Protein AF-A0A8K0KLH7-F1 (afdb_monomer)

Radius of gyration: 21.25 Å; Cα contacts (8 Å, |Δi|>4): 346; chains: 1; bounding box: 53×56×56 Å

Structure (mmCIF, N/CA/C/O backbone):
data_AF-A0A8K0KLH7-F1
#
_entry.id   AF-A0A8K0KLH7-F1
#
loop_
_atom_site.group_PDB
_atom_site.id
_atom_site.type_symbol
_atom_site.label_atom_id
_atom_site.label_alt_id
_atom_site.label_comp_id
_atom_site.label_asym_id
_atom_site.label_entity_id
_atom_site.label_seq_id
_atom_site.pdbx_PDB_ins_code
_atom_site.Cartn_x
_atom_site.Cartn_y
_atom_site.Cartn_z
_atom_site.occupancy
_atom_site.B_iso_or_equiv
_atom_site.auth_seq_id
_atom_site.auth_comp_id
_atom_site.auth_asym_id
_atom_site.auth_atom_id
_atom_site.pdbx_PDB_model_num
ATOM 1 N N . MET A 1 1 ? -20.092 32.267 -22.838 1.00 31.45 1 MET A N 1
ATOM 2 C CA . MET A 1 1 ? -19.916 31.404 -24.022 1.00 31.45 1 MET A CA 1
ATOM 3 C C . MET A 1 1 ? -19.282 30.119 -23.511 1.00 31.45 1 MET A C 1
ATOM 5 O O . MET A 1 1 ? -18.071 30.042 -23.382 1.00 31.45 1 MET A O 1
ATOM 9 N N . THR A 1 2 ? -20.111 29.203 -23.022 1.00 25.86 2 THR A N 1
ATOM 10 C CA . THR A 1 2 ? -19.704 27.930 -22.410 1.00 25.86 2 THR A CA 1
ATOM 11 C C . THR A 1 2 ? -19.847 26.847 -23.470 1.00 25.86 2 THR A C 1
ATOM 13 O O . THR A 1 2 ? -20.939 26.666 -23.997 1.00 25.86 2 THR A O 1
ATOM 16 N N . GLN A 1 3 ? -18.746 26.190 -23.832 1.00 24.25 3 GLN A N 1
ATOM 17 C CA . GLN A 1 3 ? -18.780 25.000 -24.680 1.00 24.25 3 GLN A CA 1
ATOM 18 C C . GLN A 1 3 ? -19.111 23.787 -23.807 1.00 24.25 3 GLN A C 1
ATOM 20 O O . GLN A 1 3 ? -18.365 23.467 -22.882 1.00 24.25 3 GLN A O 1
ATOM 25 N N . GLU A 1 4 ? -20.241 23.149 -24.098 1.00 25.91 4 GLU A N 1
ATOM 26 C CA . GLU A 1 4 ? -20.585 21.810 -23.623 1.00 25.91 4 GLU A CA 1
ATOM 27 C C . GLU A 1 4 ? -19.790 20.773 -24.424 1.00 25.91 4 GLU A C 1
ATOM 29 O O . GLU A 1 4 ? -19.732 20.838 -25.653 1.00 25.91 4 GLU A O 1
ATOM 34 N N . TRP A 1 5 ? -19.180 19.811 -23.732 1.00 27.94 5 TRP A N 1
ATOM 35 C CA . TRP A 1 5 ? -18.585 18.630 -24.352 1.00 27.94 5 TRP A CA 1
ATOM 36 C C . TRP A 1 5 ? -19.590 17.481 -24.265 1.00 27.94 5 TRP A C 1
ATOM 38 O O . TRP A 1 5 ? -19.755 16.878 -23.208 1.00 27.94 5 TRP A O 1
ATOM 48 N N . HIS A 1 6 ? -20.256 17.180 -25.379 1.00 25.72 6 HIS A N 1
ATOM 49 C CA . HIS A 1 6 ? -20.938 15.905 -25.586 1.00 25.72 6 HIS A CA 1
ATOM 50 C C . HIS A 1 6 ? -19.906 14.899 -26.108 1.00 25.72 6 HIS A C 1
ATOM 52 O O . HIS A 1 6 ? -19.325 15.107 -27.172 1.00 25.72 6 HIS A O 1
ATOM 58 N N . ILE A 1 7 ? -19.656 13.824 -25.360 1.00 30.12 7 ILE A N 1
ATOM 59 C CA . ILE A 1 7 ? -18.887 12.677 -25.854 1.00 30.12 7 ILE A CA 1
ATOM 60 C C . ILE A 1 7 ? -19.897 11.599 -26.246 1.00 30.12 7 ILE A C 1
ATOM 62 O O . ILE A 1 7 ? -20.545 10.996 -25.394 1.00 30.12 7 ILE A O 1
ATOM 66 N N . GLU A 1 8 ? -20.039 11.393 -27.550 1.00 27.17 8 GLU A N 1
ATOM 67 C CA . GLU A 1 8 ? -20.842 10.342 -28.170 1.00 27.17 8 GLU A CA 1
ATOM 68 C C . GLU A 1 8 ? -20.025 9.033 -28.145 1.00 27.17 8 GLU A C 1
ATOM 70 O O . GLU A 1 8 ? -18.980 8.921 -28.787 1.00 27.17 8 GLU A O 1
ATOM 75 N N . MET A 1 9 ? -20.450 8.061 -27.331 1.00 29.81 9 MET A N 1
ATOM 76 C CA . MET A 1 9 ? -19.786 6.761 -27.126 1.00 29.81 9 MET A CA 1
ATOM 77 C C . MET A 1 9 ? -20.682 5.610 -27.606 1.00 29.81 9 MET A C 1
ATOM 79 O O . MET A 1 9 ? -20.965 4.694 -26.845 1.00 29.81 9 MET A O 1
ATOM 83 N N . GLU A 1 10 ? -21.137 5.629 -28.861 1.00 32.03 10 GLU A N 1
ATOM 84 C CA . GLU A 1 10 ? -21.921 4.505 -29.419 1.00 32.03 10 GLU A CA 1
ATOM 85 C C . GLU A 1 10 ? -21.164 3.629 -30.435 1.00 32.03 10 GLU A C 1
ATOM 87 O O . GLU A 1 10 ? -21.704 2.648 -30.926 1.00 32.03 10 GLU A O 1
ATOM 92 N N . GLY A 1 11 ? -19.888 3.895 -30.730 1.00 32.66 11 GLY A N 1
ATOM 93 C CA . GLY A 1 11 ? -19.227 3.242 -31.874 1.00 32.66 11 GLY A CA 1
ATOM 94 C C . GLY A 1 11 ? -18.200 2.136 -31.605 1.00 32.66 11 GLY A C 1
ATOM 95 O O . GLY A 1 11 ? -17.734 1.538 -32.569 1.00 32.66 11 GLY A O 1
ATOM 96 N N . LYS A 1 12 ? -17.745 1.894 -30.365 1.00 31.75 12 LYS A N 1
ATOM 97 C CA . LYS A 1 12 ? -16.500 1.111 -30.138 1.00 31.75 12 LYS A CA 1
ATOM 98 C C . LYS A 1 12 ? -16.528 0.042 -29.043 1.00 31.75 12 LYS A C 1
ATOM 100 O O . LYS A 1 12 ? -15.479 -0.503 -28.708 1.00 31.75 12 LYS A O 1
ATOM 105 N N . LEU A 1 13 ? -17.695 -0.292 -28.494 1.00 30.48 13 LEU A N 1
ATOM 106 C CA . LEU A 1 13 ? -17.799 -1.341 -27.469 1.00 30.48 13 LEU A CA 1
ATOM 107 C C . LEU A 1 13 ? -17.935 -2.764 -28.039 1.00 30.48 13 LEU A C 1
ATOM 109 O O . LEU A 1 13 ? -17.627 -3.712 -27.321 1.00 30.48 13 LEU A O 1
ATOM 113 N N . GLU A 1 14 ? -18.294 -2.932 -29.317 1.00 34.81 14 GLU A N 1
ATOM 114 C CA . GLU A 1 14 ? -18.478 -4.267 -29.916 1.00 34.81 14 GLU A CA 1
ATOM 115 C C . GLU A 1 14 ? -17.189 -4.930 -30.439 1.00 34.81 14 GLU A C 1
ATOM 117 O O . GLU A 1 14 ? -17.146 -6.147 -30.581 1.00 34.81 14 GLU A O 1
ATOM 122 N N . GLU A 1 15 ? -16.105 -4.183 -30.678 1.00 36.28 15 GLU A N 1
ATOM 123 C CA . GLU A 1 15 ? -14.856 -4.761 -31.219 1.00 36.28 15 GLU A CA 1
ATOM 124 C C . GLU A 1 15 ? -13.927 -5.367 -30.149 1.00 36.28 15 GLU A C 1
ATOM 126 O O . GLU A 1 15 ? -13.049 -6.164 -30.475 1.00 36.28 15 GLU A O 1
ATOM 131 N N . LEU A 1 16 ? -14.099 -5.011 -28.869 1.00 34.91 16 LEU A N 1
ATOM 132 C CA . LEU A 1 16 ? -13.181 -5.409 -27.787 1.00 34.91 16 LEU A CA 1
ATOM 133 C C . LEU A 1 16 ? -13.598 -6.679 -27.032 1.00 34.91 16 LEU A C 1
ATOM 135 O O . LEU A 1 16 ? -12.783 -7.242 -26.302 1.00 34.91 16 LEU A O 1
ATOM 139 N N . TRP A 1 17 ? -14.824 -7.163 -27.230 1.00 36.12 17 TRP A N 1
ATOM 140 C CA . TRP A 1 17 ? -15.335 -8.360 -26.567 1.00 36.12 17 TRP A CA 1
ATOM 141 C C . TRP A 1 17 ? -16.023 -9.242 -27.602 1.00 36.12 17 TRP A C 1
ATOM 143 O O . TRP A 1 17 ? -17.145 -8.972 -28.019 1.00 36.12 17 TRP A O 1
ATOM 153 N N . GLY A 1 18 ? -15.334 -10.303 -28.032 1.00 35.53 18 GLY A N 1
ATOM 154 C CA . GLY A 1 18 ? -15.965 -11.370 -28.803 1.00 35.53 18 GLY A CA 1
ATOM 155 C C . GLY A 1 18 ? -17.233 -11.838 -28.089 1.00 35.53 18 GLY A C 1
ATOM 156 O O . GLY A 1 18 ? -17.227 -11.995 -26.869 1.00 35.53 18 GLY A O 1
ATOM 157 N N . SER A 1 19 ? -18.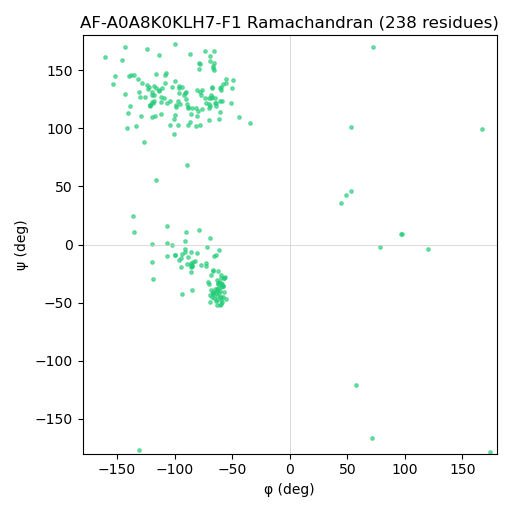305 -12.002 -28.863 1.00 35.44 19 SER A N 1
ATOM 158 C CA . SER A 1 19 ? -19.679 -12.259 -28.431 1.00 35.44 19 SER A CA 1
ATOM 159 C C . SER A 1 19 ? -19.762 -13.128 -27.172 1.00 35.44 19 SER A C 1
ATOM 161 O O . SER A 1 19 ? -19.555 -14.342 -27.220 1.00 35.44 19 SER A O 1
ATOM 163 N N . THR A 1 20 ? -20.070 -12.510 -26.033 1.00 39.97 20 THR A N 1
ATOM 164 C CA . THR A 1 20 ? -20.403 -13.230 -24.804 1.00 39.97 20 THR A CA 1
ATOM 165 C C . THR A 1 20 ? -21.705 -14.003 -25.048 1.00 39.97 20 THR A C 1
ATOM 167 O O . THR A 1 20 ? -22.687 -13.386 -25.465 1.00 39.97 20 THR A O 1
ATOM 170 N N . PRO A 1 21 ? -21.762 -15.328 -24.819 1.00 35.56 21 PRO A N 1
ATOM 171 C CA . PRO A 1 21 ? -23.001 -16.085 -24.969 1.00 35.56 21 PRO A CA 1
ATOM 172 C C . PRO A 1 21 ? -24.084 -15.540 -24.032 1.00 35.56 21 PRO A C 1
ATOM 174 O O . PRO A 1 21 ? -23.828 -15.314 -22.845 1.00 35.56 21 PRO A O 1
ATOM 177 N N . GLU A 1 22 ? -25.292 -15.338 -24.563 1.00 34.44 22 GLU A N 1
ATOM 178 C CA . GLU A 1 22 ? -26.458 -14.895 -23.798 1.00 34.44 22 GLU A CA 1
ATOM 179 C C . GLU A 1 22 ? -26.665 -15.784 -22.559 1.00 34.44 22 GLU A C 1
ATOM 181 O O . GLU A 1 22 ? -26.825 -17.001 -22.664 1.00 34.44 22 GLU A O 1
ATOM 186 N N . GLY A 1 23 ? -26.651 -15.170 -21.371 1.00 40.03 23 GLY A N 1
ATOM 187 C CA . GLY A 1 23 ? -26.995 -15.832 -20.106 1.00 40.03 23 GLY A CA 1
ATOM 188 C C . GLY A 1 23 ? -25.906 -15.870 -19.029 1.00 40.03 23 GLY A C 1
ATOM 189 O O . GLY A 1 23 ? -26.194 -16.315 -17.918 1.00 40.03 23 GLY A O 1
ATOM 190 N N . GLN A 1 24 ? -24.685 -15.385 -19.283 1.00 34.38 24 GLN A N 1
ATOM 191 C CA . GLN A 1 24 ? -23.695 -15.194 -18.213 1.00 34.38 24 GLN A CA 1
ATOM 192 C C . GLN A 1 24 ? -23.829 -13.810 -17.565 1.00 34.38 24 GLN A C 1
ATOM 194 O O . GLN A 1 24 ? -23.645 -12.782 -18.211 1.00 34.38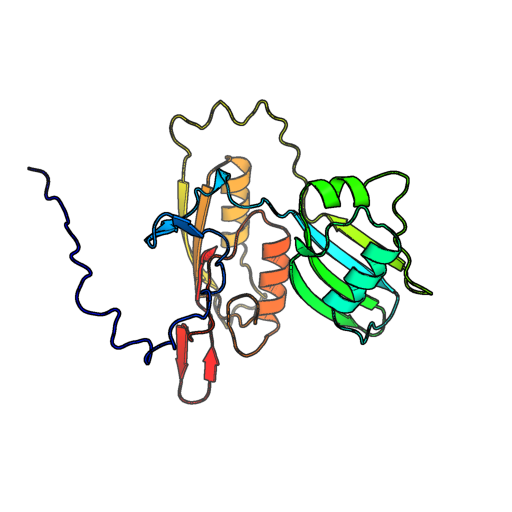 24 GLN A O 1
ATOM 199 N N . ALA A 1 25 ? -24.128 -13.786 -16.262 1.00 35.66 25 ALA A N 1
ATOM 200 C CA . ALA A 1 25 ? -24.066 -12.569 -15.461 1.00 35.66 25 ALA A CA 1
ATOM 201 C C . ALA A 1 25 ? -22.631 -12.014 -15.473 1.00 35.66 25 ALA A C 1
ATOM 203 O O . ALA A 1 25 ? -21.688 -12.719 -15.104 1.00 35.66 25 ALA A O 1
ATOM 204 N N . LEU A 1 26 ? -22.473 -10.754 -15.890 1.00 38.62 26 LEU A N 1
ATOM 205 C CA . LEU A 1 26 ? -21.205 -10.032 -15.799 1.00 38.62 26 LEU A CA 1
ATOM 206 C C . LEU A 1 26 ? -20.715 -10.039 -14.340 1.00 38.62 26 LEU A C 1
ATOM 208 O O . LEU A 1 26 ? -21.528 -9.863 -13.425 1.00 38.62 26 LEU A O 1
ATOM 212 N N . PRO A 1 27 ? -19.408 -10.234 -14.086 1.00 34.34 27 PRO A N 1
ATOM 213 C CA . PRO A 1 27 ? -18.879 -10.169 -12.733 1.00 34.34 27 PRO A CA 1
ATOM 214 C C . PRO A 1 27 ? -19.177 -8.785 -12.150 1.00 34.34 27 PRO A C 1
ATOM 216 O O . PRO A 1 27 ? -18.824 -7.763 -12.733 1.00 34.34 27 PRO A O 1
ATOM 219 N N . SER A 1 28 ? -19.856 -8.743 -11.003 1.00 37.59 28 SER A N 1
ATOM 220 C CA . SER A 1 28 ? -20.149 -7.495 -10.302 1.00 37.59 28 SER A CA 1
ATOM 221 C C . SER A 1 28 ? -18.834 -6.819 -9.902 1.00 37.59 28 SER A C 1
ATOM 223 O O . SER A 1 28 ? -18.136 -7.306 -9.007 1.00 37.59 28 SER A O 1
ATOM 225 N N . PHE A 1 29 ? -18.484 -5.718 -10.566 1.00 38.41 29 PHE A N 1
ATOM 226 C CA . PHE A 1 29 ? -17.316 -4.915 -10.225 1.00 38.41 29 PHE A CA 1
ATOM 227 C C . PHE A 1 29 ? -17.620 -4.044 -9.004 1.00 38.41 29 PHE A C 1
ATOM 229 O O . PHE A 1 29 ? -18.653 -3.376 -8.925 1.00 38.41 29 PHE A O 1
ATOM 236 N N . GLU A 1 30 ? -16.712 -4.059 -8.030 1.00 44.19 30 GLU A N 1
ATOM 237 C CA . GLU A 1 30 ? -16.837 -3.281 -6.801 1.00 44.19 30 GLU A CA 1
ATOM 238 C C . GLU A 1 30 ? -16.802 -1.782 -7.137 1.00 44.19 30 GLU A C 1
ATOM 240 O O . GLU A 1 30 ? -15.839 -1.292 -7.723 1.00 44.19 30 GLU A O 1
ATOM 245 N N . GLY A 1 31 ? -17.886 -1.072 -6.816 1.00 45.06 31 GLY A N 1
ATOM 246 C CA . GLY A 1 31 ? -18.079 0.319 -7.235 1.00 45.06 31 GLY A CA 1
ATOM 247 C C . GLY A 1 31 ? -18.946 0.505 -8.474 1.00 45.06 31 GLY A C 1
ATOM 248 O O . GLY A 1 31 ? -19.032 1.621 -8.973 1.00 45.06 31 GLY A O 1
ATOM 249 N N . THR A 1 32 ? -19.605 -0.548 -8.959 1.00 42.47 32 THR A N 1
ATOM 250 C CA . THR A 1 32 ? -20.618 -0.433 -10.013 1.00 42.47 32 THR A CA 1
ATOM 251 C C . THR A 1 32 ? -21.881 -1.196 -9.641 1.00 42.47 32 THR A C 1
ATOM 253 O O . THR A 1 32 ? -21.817 -2.260 -9.021 1.00 42.47 32 THR A O 1
ATOM 256 N N . ARG A 1 33 ? -23.042 -0.643 -9.989 1.00 43.09 33 ARG A N 1
ATOM 257 C CA . ARG A 1 33 ? -24.335 -1.316 -9.867 1.00 43.09 33 ARG A CA 1
ATOM 258 C C . ARG A 1 33 ? -24.991 -1.340 -11.240 1.00 43.09 33 ARG A C 1
ATOM 260 O O . ARG A 1 33 ? -25.024 -0.331 -11.930 1.00 43.09 33 ARG A O 1
ATOM 267 N N . LEU A 1 34 ? -25.521 -2.499 -11.613 1.00 40.34 34 LEU A N 1
ATOM 268 C CA . LEU A 1 34 ? -26.414 -2.621 -12.759 1.00 40.34 34 LEU A CA 1
ATOM 269 C C . LEU A 1 34 ? -27.809 -2.159 -12.336 1.00 40.34 34 LEU A C 1
ATOM 271 O O . LEU A 1 34 ? -28.421 -2.779 -11.464 1.00 40.34 34 LEU A O 1
ATOM 275 N N . ILE A 1 35 ? -28.282 -1.067 -12.930 1.00 49.69 35 ILE A N 1
ATOM 276 C CA . ILE A 1 35 ? -29.652 -0.564 -12.794 1.00 49.69 35 ILE A CA 1
ATOM 277 C C . ILE A 1 35 ? -30.233 -0.522 -14.205 1.00 49.69 35 ILE A C 1
ATOM 279 O O . ILE A 1 35 ? -29.665 0.112 -15.087 1.00 49.69 35 ILE A O 1
ATOM 283 N N . ASP A 1 36 ? -31.310 -1.274 -14.436 1.00 49.56 36 ASP A N 1
ATOM 284 C CA . ASP A 1 36 ? -32.020 -1.343 -15.722 1.00 49.56 36 ASP A CA 1
ATOM 285 C C . ASP A 1 36 ? -31.105 -1.568 -16.943 1.00 49.56 36 ASP A C 1
ATOM 287 O O . ASP A 1 36 ? -31.241 -0.939 -17.988 1.00 49.56 36 ASP A O 1
ATOM 291 N N . GLY A 1 37 ? -30.129 -2.474 -16.801 1.00 45.62 37 GLY A N 1
ATOM 292 C CA . GLY A 1 37 ? -29.176 -2.821 -17.864 1.00 45.62 37 GLY A CA 1
ATOM 293 C C . GLY A 1 37 ? -28.036 -1.816 -18.069 1.00 45.62 37 GLY A C 1
ATOM 294 O O . GLY A 1 37 ? -27.139 -2.082 -18.865 1.00 45.62 37 GLY A O 1
ATOM 295 N N . SER A 1 38 ? -28.019 -0.713 -17.317 1.00 33.94 38 SER A N 1
ATOM 296 C CA . SER A 1 38 ? -26.976 0.313 -17.358 1.00 33.94 38 SER A CA 1
ATOM 297 C C . SER A 1 38 ? -26.018 0.166 -16.175 1.00 33.94 38 SER A C 1
ATOM 299 O O . SER A 1 38 ? -26.432 -0.078 -15.038 1.00 33.94 38 SER A O 1
ATOM 301 N N . LEU A 1 39 ? -24.715 0.272 -16.444 1.00 37.09 39 LEU A N 1
ATOM 302 C CA . LEU A 1 39 ? -23.666 0.136 -15.436 1.00 37.09 39 LEU A CA 1
ATOM 303 C C . LEU A 1 39 ? -23.397 1.507 -14.798 1.00 37.09 39 LEU A C 1
ATOM 305 O O . LEU A 1 39 ? -22.735 2.354 -15.394 1.00 37.09 39 LEU A O 1
ATOM 309 N N . GLU A 1 40 ? -23.909 1.736 -13.592 1.00 50.59 40 GLU A N 1
ATOM 310 C CA . GLU A 1 40 ? -23.716 2.996 -12.870 1.00 50.59 40 GLU A CA 1
ATOM 311 C C . GLU A 1 40 ? -22.553 2.901 -11.883 1.00 50.59 40 GLU A C 1
ATOM 313 O O . GLU A 1 40 ? -22.427 1.918 -11.147 1.00 50.59 40 GLU A O 1
ATOM 318 N N . ALA A 1 41 ? -21.712 3.938 -11.836 1.00 41.09 41 ALA A N 1
ATOM 319 C CA . ALA A 1 41 ? -20.679 4.073 -10.817 1.00 41.09 41 ALA A CA 1
ATOM 320 C C . ALA A 1 41 ? -21.326 4.372 -9.456 1.00 41.09 41 ALA A C 1
ATOM 322 O O . ALA A 1 41 ? -22.103 5.312 -9.303 1.00 41.09 41 ALA A O 1
ATOM 323 N N . VAL A 1 42 ? -20.995 3.561 -8.459 1.00 47.72 42 VAL A N 1
ATOM 324 C CA . VAL A 1 42 ? -21.466 3.713 -7.084 1.00 47.72 42 VAL A CA 1
ATOM 325 C C . VAL A 1 42 ? -20.672 4.841 -6.431 1.00 47.72 42 VAL A C 1
ATOM 327 O O . VAL A 1 42 ? -19.441 4.839 -6.480 1.00 47.72 42 VAL A O 1
ATOM 330 N N . ASP A 1 43 ? -21.381 5.795 -5.824 1.00 43.69 43 ASP A N 1
ATOM 331 C CA . ASP A 1 43 ? -20.785 6.912 -5.084 1.00 43.69 43 ASP A CA 1
ATOM 332 C C . ASP A 1 43 ? -19.720 6.399 -4.095 1.00 43.69 43 ASP A C 1
ATOM 334 O O . ASP A 1 43 ? -19.888 5.352 -3.460 1.00 43.69 43 ASP A O 1
ATOM 338 N N . ALA A 1 44 ? -18.616 7.130 -3.948 1.00 41.75 44 ALA A N 1
ATOM 339 C CA . ALA A 1 44 ? -17.509 6.754 -3.077 1.00 41.75 44 ALA A CA 1
ATOM 340 C C . ALA A 1 44 ? -17.952 6.547 -1.617 1.00 41.75 44 ALA A C 1
ATOM 342 O O . ALA A 1 44 ? -17.376 5.721 -0.909 1.00 41.75 44 ALA A O 1
ATOM 343 N N . ASP A 1 45 ? -19.005 7.239 -1.168 1.00 42.12 45 ASP A N 1
ATOM 344 C CA . ASP A 1 45 ? -19.587 7.040 0.166 1.00 42.12 45 ASP A CA 1
ATOM 345 C C . ASP A 1 45 ? -20.380 5.727 0.310 1.00 42.12 45 ASP A C 1
ATOM 347 O O . ASP A 1 45 ? -20.592 5.259 1.432 1.00 42.12 45 ASP A O 1
ATOM 351 N N . GLN A 1 46 ? -20.785 5.110 -0.802 1.00 40.62 46 GLN A N 1
ATOM 352 C CA . GLN A 1 46 ? -21.447 3.805 -0.849 1.00 40.62 46 GLN A CA 1
ATOM 353 C C . GLN A 1 46 ? -20.461 2.638 -1.055 1.00 40.62 46 GLN A C 1
ATOM 355 O O . GLN A 1 46 ? -20.851 1.475 -0.925 1.00 40.62 46 GLN A O 1
ATOM 360 N N . LEU A 1 47 ? -19.179 2.915 -1.332 1.00 49.53 47 LEU A N 1
ATOM 361 C CA . LEU A 1 47 ? -18.130 1.894 -1.343 1.00 49.53 47 LEU A CA 1
ATOM 362 C C . LEU A 1 47 ? -17.885 1.369 0.076 1.00 49.53 47 LEU A C 1
ATOM 364 O O . LEU A 1 47 ? -17.747 2.133 1.035 1.00 49.53 47 LEU A O 1
ATOM 368 N N . MET A 1 48 ? -17.777 0.044 0.221 1.00 54.75 48 MET A N 1
ATOM 369 C CA . MET A 1 48 ? -17.426 -0.557 1.507 1.00 54.75 48 MET A CA 1
ATOM 370 C C . MET A 1 48 ? -16.051 -0.066 1.970 1.00 54.75 48 MET A C 1
ATOM 372 O O . MET A 1 48 ? -15.017 -0.399 1.388 1.00 54.75 48 MET A O 1
ATOM 376 N N . LYS A 1 49 ? -16.036 0.693 3.069 1.00 63.88 49 LYS A N 1
ATOM 377 C CA . LYS A 1 49 ? -14.808 1.164 3.713 1.00 63.88 49 LYS A CA 1
ATOM 378 C C . LYS A 1 49 ? -14.099 -0.020 4.361 1.00 63.88 49 LYS A C 1
ATOM 380 O O . LYS A 1 49 ? -14.536 -0.531 5.390 1.00 63.88 49 LYS A O 1
ATOM 385 N N . ARG A 1 50 ? -12.992 -0.452 3.759 1.00 71.62 50 ARG A N 1
ATOM 386 C CA . ARG A 1 50 ? -12.122 -1.493 4.315 1.00 71.62 50 ARG A CA 1
ATOM 387 C C . ARG A 1 50 ? -10.990 -0.872 5.126 1.00 71.62 50 ARG A C 1
ATOM 389 O O . ARG A 1 50 ? -10.348 0.079 4.689 1.00 71.62 50 ARG A O 1
ATOM 396 N N . LYS A 1 51 ? -10.722 -1.429 6.303 1.00 75.88 51 LYS A N 1
ATOM 397 C CA . LYS A 1 51 ? -9.557 -1.109 7.131 1.00 75.88 51 LYS A CA 1
ATOM 398 C C . LYS A 1 51 ? -8.409 -2.044 6.772 1.00 75.88 51 LYS A C 1
ATOM 400 O O . LYS A 1 51 ? -8.598 -3.257 6.712 1.00 75.88 51 LYS A O 1
ATOM 405 N N . LYS A 1 52 ? -7.225 -1.477 6.535 1.00 74.19 52 LYS A N 1
ATOM 406 C CA . LYS A 1 52 ? -6.004 -2.249 6.286 1.00 74.19 52 LYS A CA 1
ATOM 407 C C . LYS A 1 52 ? -5.522 -2.861 7.603 1.00 74.19 52 LYS A C 1
ATOM 409 O O . LYS A 1 52 ? -5.341 -2.162 8.601 1.00 74.19 52 LYS A O 1
ATOM 414 N N . VAL A 1 53 ? -5.320 -4.170 7.604 1.00 79.81 53 VAL A N 1
ATOM 415 C CA . VAL A 1 53 ? -4.859 -4.936 8.761 1.00 79.81 53 VAL A CA 1
ATOM 416 C C . VAL A 1 53 ? -3.708 -5.831 8.323 1.00 79.81 53 VAL A C 1
ATOM 418 O O . VAL A 1 53 ? -3.807 -6.537 7.320 1.00 79.81 53 VAL A O 1
ATOM 421 N N . MET A 1 54 ? -2.612 -5.806 9.077 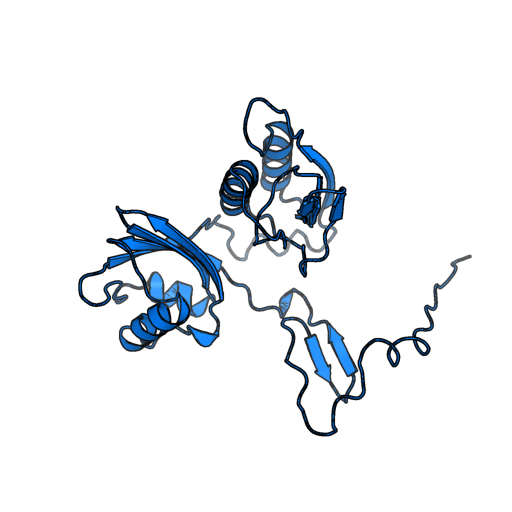1.00 79.31 54 MET A N 1
ATOM 422 C CA . MET A 1 54 ? -1.559 -6.812 8.976 1.00 79.31 54 MET A CA 1
ATOM 423 C C . MET A 1 54 ? -1.884 -7.948 9.944 1.00 79.31 54 MET A C 1
ATOM 425 O O . MET A 1 54 ? -2.142 -7.709 11.122 1.00 79.31 54 MET A O 1
ATOM 429 N N . VAL A 1 55 ? -1.829 -9.186 9.469 1.00 85.56 55 VAL A N 1
ATOM 430 C CA . VAL A 1 55 ? -1.951 -10.390 10.290 1.00 85.56 55 VAL A CA 1
ATOM 431 C C . VAL A 1 55 ? -0.609 -11.104 10.310 1.00 85.56 55 VAL A C 1
ATOM 433 O O . VAL A 1 55 ? -0.167 -11.632 9.293 1.00 85.56 55 VAL A O 1
ATOM 436 N N . TRP A 1 56 ? 0.046 -11.135 11.466 1.00 79.88 56 TRP A N 1
ATOM 437 C CA . TRP A 1 56 ? 1.247 -11.936 11.687 1.00 79.88 56 TRP A CA 1
ATOM 438 C C . TRP A 1 56 ? 0.877 -13.322 12.203 1.00 79.88 56 TRP A C 1
ATOM 440 O O . TRP A 1 56 ? 0.210 -13.448 13.224 1.00 79.88 56 TRP A O 1
ATOM 450 N N . MET A 1 57 ? 1.348 -14.357 11.523 1.00 83.25 57 MET A N 1
ATOM 451 C CA . MET A 1 57 ? 1.204 -15.758 11.897 1.00 83.25 57 MET A CA 1
ATOM 452 C C . MET A 1 57 ? 2.564 -16.324 12.298 1.00 83.25 57 MET A C 1
ATOM 454 O O . MET A 1 57 ? 3.560 -16.125 11.601 1.00 83.25 57 MET A O 1
ATOM 458 N N . THR A 1 58 ? 2.611 -17.065 13.403 1.00 78.12 58 THR A N 1
ATOM 459 C CA . THR A 1 58 ? 3.837 -17.739 13.852 1.00 78.12 58 THR A CA 1
ATOM 460 C C . THR A 1 58 ? 4.233 -18.867 12.897 1.00 78.12 58 THR A C 1
ATOM 462 O O . THR A 1 58 ? 3.422 -19.739 12.608 1.00 78.12 58 THR A O 1
ATOM 465 N N . GLY A 1 59 ? 5.486 -18.900 12.437 1.00 76.44 59 GLY A N 1
ATOM 466 C CA . GLY A 1 59 ? 5.983 -19.914 11.498 1.00 76.44 59 GLY A CA 1
ATOM 467 C C . GLY A 1 59 ? 5.473 -19.797 10.044 1.00 76.44 59 GLY A C 1
ATOM 468 O O . GLY A 1 59 ? 4.582 -18.999 9.729 1.00 76.44 59 GLY A O 1
ATOM 469 N N . PRO A 1 60 ? 6.060 -20.576 9.120 1.00 80.38 60 PRO A N 1
ATOM 470 C CA . PRO A 1 60 ? 5.707 -20.531 7.707 1.00 80.38 60 PRO A CA 1
ATOM 471 C C . PRO A 1 60 ? 4.336 -21.173 7.455 1.00 80.38 60 PRO A C 1
ATOM 473 O O . PRO A 1 60 ? 4.122 -22.357 7.721 1.00 80.38 60 PRO A O 1
ATOM 476 N N . ILE A 1 61 ? 3.409 -20.405 6.885 1.00 82.69 61 ILE A N 1
ATOM 477 C CA . ILE A 1 61 ? 2.064 -20.853 6.531 1.00 82.69 61 ILE A CA 1
ATOM 478 C C . ILE A 1 61 ? 2.043 -21.173 5.043 1.00 82.69 61 ILE A C 1
ATOM 480 O O . ILE A 1 61 ? 2.141 -20.286 4.200 1.00 82.69 61 ILE A O 1
ATOM 484 N N . LYS A 1 62 ? 1.906 -22.455 4.701 1.00 83.31 62 LYS A N 1
ATOM 485 C CA . LYS A 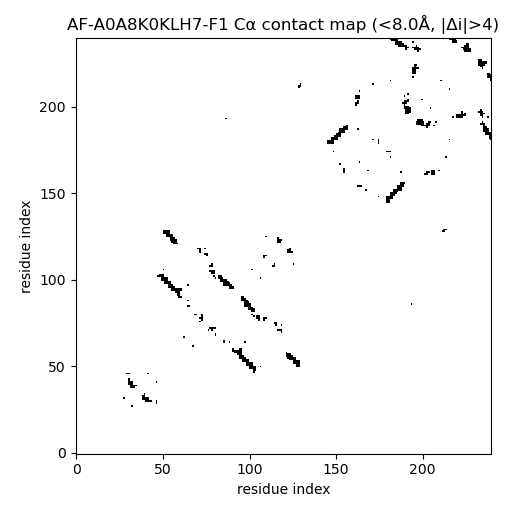1 62 ? 1.940 -22.917 3.301 1.00 83.31 62 LYS A CA 1
ATOM 486 C C . LYS A 1 62 ? 0.592 -22.841 2.582 1.00 83.31 62 LYS A C 1
ATOM 488 O O . LYS A 1 62 ? 0.567 -22.893 1.361 1.00 83.31 62 LYS A O 1
ATOM 493 N N . ILE A 1 63 ? -0.506 -22.691 3.319 1.00 81.25 63 ILE A N 1
ATOM 494 C CA . ILE A 1 63 ? -1.842 -22.523 2.734 1.00 81.25 63 ILE A CA 1
ATOM 495 C C . ILE A 1 63 ? -2.052 -21.086 2.243 1.00 81.25 63 ILE A C 1
ATOM 497 O O . ILE A 1 63 ? -1.370 -20.158 2.695 1.00 81.25 63 ILE A O 1
ATOM 501 N N . ASP A 1 64 ? -2.961 -20.903 1.293 1.00 79.31 64 ASP A N 1
ATOM 502 C CA . ASP A 1 64 ? -3.349 -19.584 0.805 1.00 79.31 64 ASP A CA 1
ATOM 503 C C . ASP A 1 64 ? -4.136 -18.801 1.872 1.00 79.31 64 ASP A C 1
ATOM 505 O O . ASP A 1 64 ? -4.642 -19.353 2.855 1.00 79.31 64 ASP A O 1
ATOM 509 N N . ALA A 1 65 ? -4.208 -17.484 1.682 1.00 78.12 65 ALA A N 1
ATOM 510 C CA . ALA A 1 65 ? -4.825 -16.575 2.638 1.00 78.12 65 ALA A CA 1
ATOM 511 C C . ALA A 1 65 ? -6.324 -16.861 2.834 1.00 78.12 65 ALA A C 1
ATOM 513 O O . ALA A 1 65 ? -6.816 -16.800 3.956 1.00 78.12 65 ALA A O 1
ATOM 514 N N . ARG A 1 66 ? -7.048 -17.228 1.770 1.00 81.19 66 ARG A N 1
ATOM 515 C CA . ARG A 1 66 ? -8.494 -17.464 1.830 1.00 81.19 66 ARG A CA 1
ATOM 516 C C . ARG A 1 66 ? -8.812 -18.713 2.642 1.00 81.19 66 ARG A C 1
ATOM 518 O O . ARG A 1 66 ? -9.580 -18.621 3.594 1.00 81.19 66 ARG A O 1
ATOM 525 N N . THR A 1 67 ? -8.139 -19.828 2.359 1.00 83.62 67 THR A N 1
ATOM 526 C CA . THR A 1 67 ? -8.270 -21.066 3.144 1.00 83.62 67 THR A CA 1
ATOM 527 C C . THR A 1 67 ? -7.907 -20.843 4.615 1.00 83.62 67 THR A C 1
ATOM 529 O O . THR A 1 67 ? -8.506 -21.435 5.516 1.00 83.62 67 THR A O 1
ATOM 532 N N . LEU A 1 68 ? -6.916 -19.990 4.894 1.00 84.31 68 LEU A N 1
ATOM 533 C CA . LEU A 1 68 ? -6.559 -19.622 6.262 1.00 84.31 68 LEU A CA 1
ATOM 534 C C . LEU A 1 68 ? -7.681 -18.832 6.954 1.00 84.31 68 LEU A C 1
ATOM 536 O O . LEU A 1 68 ? -8.025 -19.143 8.094 1.00 84.31 68 LEU A O 1
ATOM 540 N N . PHE A 1 69 ? -8.258 -17.832 6.286 1.00 83.94 69 PHE A N 1
ATOM 541 C CA . PHE A 1 69 ? -9.319 -17.006 6.864 1.00 83.94 69 PHE A CA 1
ATOM 542 C C . PHE A 1 69 ? -10.643 -17.761 7.010 1.00 83.94 69 PHE A C 1
ATOM 544 O O . PHE A 1 69 ? -11.316 -17.576 8.016 1.00 83.94 69 PHE A O 1
ATOM 551 N N . GLU A 1 70 ? -10.962 -18.701 6.118 1.00 85.56 70 GLU A N 1
ATOM 552 C CA . GLU A 1 70 ? -12.082 -19.648 6.283 1.00 85.56 70 GLU A CA 1
ATOM 553 C C . GLU A 1 70 ? -11.946 -20.479 7.562 1.00 85.56 70 GLU A C 1
ATOM 555 O O . GLU A 1 70 ? -12.923 -20.738 8.269 1.00 85.56 70 GLU A O 1
ATOM 560 N N . ARG A 1 71 ? -10.714 -20.847 7.933 1.00 85.94 71 ARG A N 1
ATOM 561 C CA . ARG A 1 71 ? -10.461 -21.504 9.222 1.00 85.94 71 ARG A CA 1
ATOM 562 C C . ARG A 1 71 ? -10.639 -20.553 10.404 1.00 85.94 71 ARG A C 1
ATOM 564 O O . ARG A 1 71 ? -11.095 -21.017 11.443 1.00 85.94 71 ARG A O 1
ATOM 571 N N . LEU A 1 72 ? -10.306 -19.269 10.261 1.00 81.19 72 LEU A N 1
ATOM 572 C CA . LEU A 1 72 ? -10.553 -18.257 11.297 1.00 81.19 72 LEU A CA 1
ATOM 573 C C . LEU A 1 72 ? -12.043 -17.990 11.488 1.00 81.19 72 LEU A C 1
ATOM 575 O O . LEU A 1 72 ? -12.492 -18.000 12.624 1.00 81.19 72 LEU A O 1
ATOM 579 N N . GLU A 1 73 ? -12.820 -17.833 10.415 1.00 85.06 73 GLU A N 1
ATOM 580 C CA . GLU A 1 73 ? -14.281 -17.661 10.497 1.00 85.06 73 GLU A CA 1
ATOM 581 C C . GLU A 1 73 ? -14.953 -18.858 11.172 1.00 85.06 73 GLU A C 1
ATOM 583 O O . GLU A 1 73 ? -15.866 -18.698 11.975 1.00 85.06 73 GLU A O 1
ATOM 588 N N . ARG A 1 74 ? -14.464 -20.080 10.930 1.00 84.56 74 ARG A N 1
ATOM 589 C CA . ARG A 1 74 ? -14.977 -21.265 11.630 1.00 84.56 74 ARG A CA 1
ATOM 590 C C . ARG A 1 74 ? -14.744 -21.210 13.146 1.00 84.56 74 ARG A C 1
ATOM 592 O O . ARG A 1 74 ? -15.514 -21.808 13.895 1.00 84.56 74 ARG A O 1
ATOM 599 N N . VAL A 1 75 ? -13.673 -20.550 13.588 1.00 80.19 75 VAL A N 1
ATOM 600 C CA . VAL A 1 75 ? -13.334 -20.379 15.009 1.00 80.19 75 VAL A CA 1
ATOM 601 C C . VAL A 1 75 ? -14.069 -19.177 15.612 1.00 80.19 75 VAL A C 1
ATOM 603 O O . VAL A 1 75 ? -14.564 -19.282 16.732 1.00 80.19 75 VAL A O 1
ATOM 606 N N . ASP A 1 76 ? -14.195 -18.088 14.855 1.00 76.62 76 ASP A N 1
ATOM 607 C CA . ASP A 1 76 ? -14.917 -16.864 15.202 1.00 76.62 76 ASP A CA 1
ATOM 608 C C . ASP A 1 76 ? -15.930 -16.513 14.090 1.00 76.62 76 ASP A C 1
ATOM 610 O O . ASP A 1 76 ? -15.621 -15.727 13.190 1.00 76.62 76 ASP A O 1
ATOM 614 N N . PRO A 1 77 ? -17.174 -17.031 14.156 1.00 76.31 77 PRO A N 1
ATOM 615 C CA . PRO A 1 77 ? -18.190 -16.832 13.110 1.00 76.31 77 PRO A CA 1
ATOM 616 C C . PRO A 1 77 ? -18.635 -15.378 12.904 1.00 76.31 77 PRO A C 1
ATOM 618 O O . PRO A 1 77 ? -19.380 -15.078 11.976 1.00 76.31 77 PRO A O 1
ATOM 621 N N . GLY A 1 78 ? -18.223 -14.466 13.789 1.00 72.69 78 GLY A N 1
ATOM 622 C CA . GLY A 1 78 ? -18.449 -13.030 13.630 1.00 72.69 78 GLY A CA 1
ATOM 623 C C . GLY A 1 78 ? -17.569 -12.386 12.553 1.00 72.69 78 GLY A C 1
ATOM 624 O O . GLY A 1 78 ? -17.865 -11.272 12.123 1.00 72.69 78 GLY A O 1
ATOM 625 N N . LEU A 1 79 ? -16.507 -13.066 12.110 1.00 72.81 79 LEU A N 1
ATOM 626 C CA . LEU A 1 79 ? -15.629 -12.592 11.044 1.00 72.81 79 LEU A CA 1
ATOM 627 C C . LEU A 1 79 ? -16.323 -12.774 9.694 1.00 72.81 79 LEU A C 1
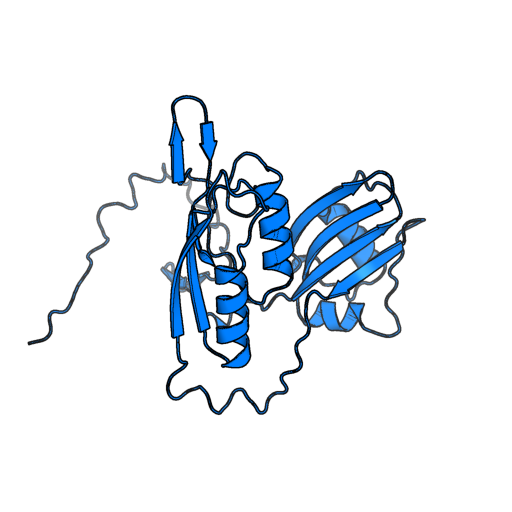ATOM 629 O O . LEU A 1 79 ? -16.564 -13.894 9.273 1.00 72.81 79 LEU A O 1
ATOM 633 N N . ARG A 1 80 ? -16.612 -11.688 8.978 1.00 76.81 80 ARG A N 1
ATOM 634 C CA . ARG A 1 80 ? -17.258 -11.753 7.657 1.00 76.81 80 ARG A CA 1
ATOM 635 C C . ARG A 1 80 ? -16.216 -11.861 6.550 1.00 76.81 80 ARG A C 1
ATOM 637 O O . ARG A 1 80 ? -16.030 -10.931 5.765 1.00 76.81 80 ARG A O 1
ATOM 644 N N . ILE A 1 81 ? -15.511 -12.987 6.478 1.00 79.75 81 ILE A N 1
ATOM 645 C CA . ILE A 1 81 ? -14.324 -13.123 5.610 1.00 79.75 81 ILE A CA 1
ATOM 646 C C . ILE A 1 81 ? -14.630 -12.967 4.118 1.00 79.75 81 ILE A C 1
ATOM 648 O O . ILE A 1 81 ? -13.747 -12.619 3.339 1.00 79.75 81 ILE A O 1
ATOM 652 N N . THR A 1 82 ? -15.879 -13.186 3.700 1.00 76.94 82 THR A N 1
ATOM 653 C CA . TH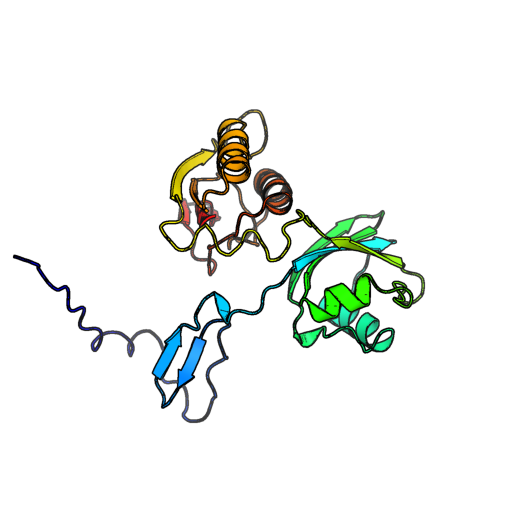R A 1 82 ? -16.332 -12.963 2.317 1.00 76.94 82 THR A CA 1
ATOM 654 C C . THR A 1 82 ? -16.157 -11.504 1.880 1.00 76.94 82 THR A C 1
ATOM 656 O O . THR A 1 82 ? -15.956 -11.213 0.694 1.00 76.94 82 THR A O 1
ATOM 659 N N . LEU A 1 83 ? -16.170 -10.583 2.847 1.00 74.38 83 LEU A N 1
ATOM 660 C CA . LEU A 1 83 ? -15.952 -9.153 2.653 1.00 74.38 83 LEU A CA 1
ATOM 661 C C . LEU A 1 83 ? -14.472 -8.765 2.733 1.00 74.38 83 LEU A C 1
ATOM 663 O O . LEU A 1 83 ? -14.122 -7.635 2.370 1.00 74.38 83 LEU A O 1
ATOM 667 N N . TRP A 1 84 ? -13.605 -9.684 3.169 1.00 81.81 84 TRP A N 1
ATOM 668 C CA . TRP A 1 84 ? -12.178 -9.437 3.298 1.00 81.81 84 TRP A CA 1
ATOM 669 C C . TRP A 1 84 ? -11.492 -9.532 1.937 1.00 81.81 84 TRP A C 1
ATOM 671 O O . TRP A 1 84 ? -11.927 -10.248 1.025 1.00 81.81 84 TRP A O 1
ATOM 681 N N . ARG A 1 85 ? -10.399 -8.787 1.786 1.00 77.31 85 ARG A N 1
ATOM 682 C CA . ARG A 1 85 ? -9.552 -8.841 0.592 1.00 77.31 85 ARG A CA 1
ATOM 683 C C . ARG A 1 85 ? -8.100 -9.029 0.992 1.00 77.31 85 ARG A C 1
ATOM 685 O O . ARG A 1 85 ? -7.533 -8.101 1.565 1.00 77.31 85 ARG A O 1
ATOM 692 N N . PRO A 1 86 ? -7.497 -10.197 0.729 1.00 76.31 86 PRO A N 1
ATOM 693 C CA . PRO A 1 86 ? -6.059 -10.342 0.848 1.00 76.31 86 PRO A CA 1
ATOM 694 C C . PRO A 1 86 ? -5.376 -9.511 -0.232 1.00 76.31 86 PRO A C 1
ATOM 696 O O . PRO A 1 86 ? -5.705 -9.621 -1.409 1.00 76.31 86 PRO A O 1
ATOM 699 N N . TYR A 1 87 ? -4.452 -8.666 0.204 1.00 69.69 87 TYR A N 1
ATOM 700 C CA . TYR A 1 87 ? -3.599 -7.856 -0.652 1.00 69.69 87 TYR A CA 1
ATOM 701 C C . TYR A 1 87 ? -2.277 -8.560 -0.914 1.00 69.69 87 TYR A C 1
ATOM 703 O O . TYR A 1 87 ? -1.808 -8.558 -2.044 1.00 69.69 87 TYR A O 1
ATOM 711 N N . ASP A 1 88 ? -1.690 -9.162 0.124 1.00 69.31 88 ASP A N 1
ATOM 712 C CA . ASP A 1 88 ? -0.366 -9.765 0.015 1.00 69.31 88 ASP A CA 1
ATOM 713 C C . ASP A 1 88 ? -0.085 -10.789 1.131 1.00 69.31 88 ASP A C 1
ATOM 715 O O . ASP A 1 88 ? -0.759 -10.817 2.171 1.00 69.31 88 ASP A O 1
ATOM 719 N N . LYS A 1 89 ? 0.916 -11.643 0.897 1.00 81.50 89 LYS A N 1
ATOM 720 C CA . LYS A 1 89 ? 1.423 -12.661 1.811 1.00 81.50 89 LYS A CA 1
ATOM 721 C C . LYS A 1 89 ? 2.951 -12.740 1.730 1.00 81.50 89 LYS A C 1
ATOM 723 O O . LYS A 1 89 ? 3.499 -13.299 0.786 1.00 81.50 89 LYS A O 1
ATOM 728 N N . VAL A 1 90 ? 3.625 -12.355 2.810 1.00 77.00 90 VAL A N 1
ATOM 729 C CA . VAL A 1 90 ? 5.084 -12.479 2.944 1.00 77.00 90 VAL A CA 1
ATOM 730 C C . VAL A 1 90 ? 5.410 -13.617 3.903 1.00 77.00 90 VAL A C 1
ATOM 732 O O . VAL A 1 90 ? 4.982 -13.606 5.056 1.00 77.00 90 VAL A O 1
ATOM 735 N N . THR A 1 91 ? 6.168 -14.615 3.447 1.00 81.81 91 THR A N 1
ATOM 736 C CA . THR A 1 91 ? 6.552 -15.777 4.269 1.00 81.81 91 THR A CA 1
ATOM 737 C C . THR A 1 91 ? 8.047 -15.758 4.564 1.00 81.81 91 THR A C 1
ATOM 739 O O . THR A 1 91 ? 8.859 -15.710 3.648 1.00 81.81 91 THR A O 1
ATOM 742 N N . THR A 1 92 ? 8.412 -15.860 5.840 1.00 75.00 92 THR A N 1
ATOM 743 C CA . THR A 1 92 ? 9.792 -15.982 6.325 1.00 75.00 92 THR A CA 1
ATOM 744 C C . THR A 1 92 ? 9.941 -17.242 7.196 1.00 75.00 92 THR A C 1
ATOM 746 O O . THR A 1 92 ? 8.940 -17.842 7.601 1.00 75.00 92 THR A O 1
ATOM 749 N N . PRO A 1 93 ? 11.173 -17.667 7.545 1.00 74.62 93 PRO A N 1
ATOM 750 C CA . PRO A 1 93 ? 11.374 -18.777 8.481 1.00 74.62 93 PRO A CA 1
ATOM 751 C C . PRO A 1 93 ? 10.755 -18.538 9.868 1.00 74.62 93 PRO A C 1
ATOM 753 O O . PRO A 1 93 ? 10.368 -19.491 10.541 1.00 74.62 93 PRO A O 1
ATOM 756 N N . SER A 1 94 ? 10.650 -17.276 10.298 1.00 69.75 94 SER A N 1
ATOM 757 C CA . SER A 1 94 ? 10.105 -16.900 11.606 1.00 69.75 94 SER A CA 1
ATOM 758 C C . SER A 1 94 ? 8.580 -16.761 11.616 1.00 69.75 94 SER A C 1
ATOM 760 O O . SER A 1 94 ? 7.958 -16.911 12.671 1.00 69.75 94 SER A O 1
ATOM 762 N N . GLY A 1 95 ? 7.952 -16.513 10.466 1.00 79.56 95 GLY A N 1
ATOM 763 C CA . GLY A 1 95 ? 6.508 -16.341 10.397 1.00 79.56 95 GLY A CA 1
ATOM 764 C C . GLY A 1 95 ? 5.980 -15.927 9.040 1.00 79.56 95 GLY A C 1
ATOM 765 O O . GLY A 1 95 ? 6.715 -15.790 8.069 1.00 79.56 95 GLY A O 1
ATOM 766 N N . THR A 1 96 ? 4.669 -15.735 8.972 1.00 81.38 96 THR A N 1
ATOM 767 C CA . THR A 1 96 ? 3.982 -15.311 7.751 1.00 81.38 96 THR A CA 1
ATOM 768 C C . THR A 1 96 ? 3.158 -14.067 8.028 1.00 81.38 96 THR A C 1
ATOM 770 O O . THR A 1 96 ? 2.350 -14.059 8.953 1.00 81.38 96 THR A O 1
ATOM 773 N N . ARG A 1 97 ? 3.345 -13.018 7.230 1.00 83.19 97 ARG A N 1
ATOM 774 C CA . ARG A 1 97 ? 2.517 -11.808 7.240 1.00 83.19 97 ARG A CA 1
ATOM 775 C C . ARG A 1 97 ? 1.467 -11.919 6.156 1.00 83.19 97 ARG A C 1
ATOM 777 O O . ARG A 1 97 ? 1.796 -12.269 5.030 1.00 83.19 97 ARG A O 1
ATOM 784 N N . PHE A 1 98 ? 0.235 -11.570 6.492 1.00 83.31 98 PHE A N 1
ATOM 785 C CA . PHE A 1 98 ? -0.832 -11.332 5.533 1.00 83.31 98 PHE A CA 1
ATOM 786 C C . PHE A 1 98 ? -1.255 -9.875 5.631 1.00 83.31 98 PHE A C 1
ATOM 788 O O . PHE A 1 98 ? -1.469 -9.370 6.732 1.00 83.31 98 PHE A O 1
ATOM 795 N N . PHE A 1 99 ? -1.421 -9.217 4.495 1.00 75.31 99 PHE A N 1
ATOM 796 C CA . PHE A 1 99 ? -2.014 -7.888 4.428 1.00 75.31 99 PHE A CA 1
ATOM 797 C C . PHE A 1 99 ? -3.437 -8.034 3.916 1.00 75.31 99 PHE A C 1
ATOM 799 O O . PHE A 1 99 ? -3.652 -8.620 2.857 1.00 75.31 99 PHE A O 1
ATOM 806 N N . ILE A 1 100 ? -4.414 -7.548 4.678 1.00 82.31 100 ILE A N 1
ATOM 807 C CA . ILE A 1 100 ? -5.833 -7.731 4.373 1.00 82.31 100 ILE A CA 1
ATOM 808 C C . ILE A 1 100 ? -6.633 -6.444 4.550 1.00 82.31 100 ILE A C 1
ATOM 810 O O . ILE A 1 100 ? -6.367 -5.635 5.438 1.00 82.31 100 ILE A O 1
ATOM 814 N N . GLY A 1 101 ? -7.643 -6.267 3.707 1.00 79.38 101 GLY A N 1
ATOM 815 C CA . GLY A 1 101 ? -8.681 -5.259 3.861 1.00 79.38 101 GLY A CA 1
ATOM 816 C C . GLY A 1 101 ? -9.875 -5.883 4.558 1.00 79.38 101 GLY A C 1
ATOM 817 O O . GLY A 1 101 ? -10.432 -6.848 4.044 1.00 79.38 101 GLY A O 1
ATOM 818 N N . VAL A 1 102 ? -10.258 -5.337 5.707 1.00 83.56 102 VAL A N 1
ATOM 819 C CA . VAL A 1 102 ? -11.279 -5.884 6.609 1.00 83.56 102 VAL A CA 1
ATOM 820 C C . VAL A 1 102 ? -12.439 -4.899 6.721 1.00 83.56 102 VAL A C 1
ATOM 822 O O . VAL A 1 102 ? -12.212 -3.696 6.827 1.00 83.56 102 VAL A O 1
ATOM 825 N N . ASP A 1 103 ? -13.682 -5.374 6.680 1.00 81.31 103 ASP A N 1
ATOM 826 C CA . ASP A 1 103 ? -14.855 -4.519 6.884 1.00 81.31 103 ASP A CA 1
ATOM 827 C C . ASP A 1 103 ? -14.967 -4.031 8.342 1.00 81.31 103 ASP A C 1
ATOM 829 O O . ASP A 1 103 ? -14.431 -4.637 9.270 1.00 81.31 103 ASP A O 1
ATOM 833 N N . GLU A 1 104 ? -15.683 -2.930 8.562 1.00 75.38 104 GLU A N 1
ATOM 834 C CA . GLU A 1 104 ? -15.799 -2.294 9.880 1.00 75.38 104 GLU A CA 1
ATOM 835 C C . GLU A 1 104 ? -16.407 -3.204 10.965 1.00 75.38 104 GLU A C 1
ATOM 837 O O . GLU A 1 104 ? -15.985 -3.138 12.121 1.00 75.38 104 GLU A O 1
ATOM 842 N N . ALA A 1 105 ? -17.337 -4.104 10.618 1.00 76.56 105 ALA A N 1
ATOM 843 C CA . ALA A 1 105 ? -17.918 -5.025 11.596 1.00 76.56 105 ALA A CA 1
ATOM 844 C C . ALA A 1 105 ? -16.882 -6.059 12.062 1.00 76.56 105 ALA A C 1
ATOM 846 O O . ALA A 1 105 ? -16.725 -6.286 13.263 1.00 76.56 105 ALA A O 1
ATOM 847 N N . SER A 1 106 ? -16.111 -6.610 11.122 1.00 81.44 106 SER A N 1
ATOM 848 C CA . SER A 1 106 ? -15.009 -7.526 11.423 1.00 81.44 106 SER A CA 1
ATOM 849 C C . SER A 1 106 ? -13.904 -6.869 12.263 1.00 81.44 106 SER A C 1
ATOM 851 O O . SER A 1 106 ? -13.320 -7.528 13.121 1.00 81.44 106 SER A O 1
ATOM 853 N N . VAL A 1 107 ? -13.642 -5.567 12.087 1.00 78.75 107 VAL A N 1
ATOM 854 C CA . VAL A 1 107 ? -12.725 -4.806 12.963 1.00 78.75 107 VAL A CA 1
ATOM 855 C C . VAL A 1 107 ? -13.212 -4.827 14.413 1.00 78.75 107 VAL A C 1
ATOM 857 O O . VAL A 1 107 ? -12.418 -5.089 15.318 1.00 78.75 107 VAL A O 1
ATOM 860 N N . GLY A 1 108 ? -14.510 -4.597 14.633 1.00 77.44 108 GLY A N 1
ATOM 861 C CA . GLY A 1 108 ? -15.125 -4.670 15.959 1.00 77.44 108 GLY A CA 1
ATOM 862 C C . GLY A 1 108 ? -15.006 -6.059 16.590 1.00 77.44 108 GLY A C 1
ATOM 863 O O . GLY A 1 108 ? -14.693 -6.168 17.774 1.00 77.44 108 GLY A O 1
ATOM 864 N N . THR A 1 109 ? -15.181 -7.122 15.798 1.00 81.50 109 THR A N 1
ATOM 865 C CA . THR A 1 109 ? -14.988 -8.505 16.258 1.00 81.50 109 THR A CA 1
ATOM 866 C C . THR A 1 109 ? -13.539 -8.776 16.654 1.00 81.50 109 THR A C 1
ATOM 868 O O . THR A 1 109 ? -13.311 -9.277 17.750 1.00 81.50 109 THR A O 1
ATOM 871 N N . ILE A 1 110 ? -12.563 -8.404 15.816 1.00 81.62 110 ILE A N 1
ATOM 872 C CA . ILE A 1 110 ? -11.129 -8.631 16.074 1.00 81.62 110 ILE A CA 1
ATOM 873 C C . ILE A 1 110 ? -10.651 -7.872 17.323 1.00 81.62 110 ILE A C 1
ATOM 875 O O . ILE A 1 110 ? -9.841 -8.388 18.089 1.00 81.62 110 ILE A O 1
ATOM 879 N N . ALA A 1 111 ? -11.142 -6.647 17.537 1.00 76.06 111 ALA A N 1
ATOM 880 C CA . ALA A 1 111 ? -10.789 -5.827 18.698 1.00 76.06 111 ALA A CA 1
ATOM 881 C C . ALA A 1 111 ? -11.562 -6.203 19.981 1.00 76.06 111 ALA A C 1
ATOM 883 O O . ALA A 1 111 ? -11.278 -5.663 21.052 1.00 76.06 111 ALA A O 1
ATOM 884 N N . GLY A 1 112 ? -12.554 -7.091 19.886 1.00 75.31 112 GLY A N 1
ATOM 885 C CA . GLY A 1 112 ? -13.439 -7.451 20.988 1.00 75.31 112 GLY A CA 1
ATOM 886 C C . GLY A 1 112 ? -12.813 -8.430 21.998 1.00 75.31 112 GLY A C 1
ATOM 887 O O . GLY A 1 112 ? -11.956 -9.239 21.641 1.00 75.31 112 GLY A O 1
ATOM 888 N N . PRO A 1 113 ? -13.288 -8.444 23.261 1.00 60.41 113 PRO A N 1
ATOM 889 C CA . PRO A 1 113 ? -12.721 -9.251 24.353 1.00 60.41 113 PRO A CA 1
ATOM 890 C C . PRO A 1 113 ? -12.916 -10.779 24.226 1.00 60.41 113 PRO A C 1
ATOM 892 O O . PRO A 1 113 ? -12.560 -11.515 25.142 1.00 60.41 113 PRO A O 1
ATOM 895 N N . GLY A 1 114 ? -13.474 -11.273 23.115 1.00 67.56 114 GLY A N 1
ATOM 896 C CA . GLY A 1 114 ? -13.737 -12.697 22.866 1.00 67.56 114 GLY A CA 1
ATOM 897 C C . GLY A 1 114 ? -13.028 -13.282 21.644 1.00 67.56 114 GLY A C 1
ATOM 898 O O . GLY A 1 114 ? -13.212 -14.463 21.366 1.00 67.56 114 GLY A O 1
ATOM 899 N N . PHE A 1 115 ? -12.240 -12.481 20.923 1.00 76.75 115 PHE A N 1
ATOM 900 C CA . PHE A 1 115 ? -11.617 -12.893 19.671 1.00 76.75 115 PHE A CA 1
ATOM 901 C C . PHE A 1 115 ? -10.538 -13.964 19.877 1.00 76.75 115 PHE A C 1
ATOM 903 O O . PHE A 1 115 ? -9.587 -13.778 20.646 1.00 76.75 115 PHE A O 1
ATOM 910 N N . ARG A 1 116 ? -10.655 -15.090 19.166 1.00 71.06 116 ARG A N 1
ATOM 911 C CA . ARG A 1 116 ? -9.712 -16.207 19.240 1.00 71.06 116 ARG A CA 1
ATOM 912 C C . ARG A 1 116 ? -8.765 -16.172 18.058 1.00 71.06 116 ARG A C 1
ATOM 914 O O . ARG A 1 116 ? -8.966 -16.770 17.009 1.00 71.06 116 ARG A O 1
ATOM 921 N N . SER A 1 117 ? -7.618 -15.560 18.296 1.00 74.38 117 SER A N 1
ATOM 922 C CA . SER A 1 117 ? -6.613 -15.371 17.260 1.00 74.38 117 SER A CA 1
ATOM 923 C C . SER A 1 117 ? -5.757 -16.614 16.961 1.00 74.38 117 SER A C 1
ATOM 925 O O . SER A 1 117 ? -4.732 -16.497 16.304 1.00 74.38 117 SER A O 1
ATOM 927 N N . SER A 1 118 ? -6.111 -17.815 17.430 1.00 74.81 118 SER A N 1
ATOM 928 C CA . SER A 1 118 ? -5.298 -19.025 17.226 1.00 74.81 118 SER A CA 1
ATOM 929 C C . SER A 1 118 ? -5.974 -20.060 16.333 1.00 74.81 118 SER A C 1
ATOM 931 O O . SER A 1 118 ? -7.109 -20.459 16.586 1.00 74.81 118 SER A O 1
ATOM 933 N N . ILE A 1 119 ? -5.220 -20.578 15.361 1.00 72.31 119 ILE A N 1
ATOM 934 C CA . ILE A 1 119 ? -5.612 -21.692 14.494 1.00 72.31 119 ILE A CA 1
ATOM 935 C C . ILE A 1 119 ? -4.614 -22.832 14.697 1.00 72.31 119 ILE A C 1
ATOM 937 O O . ILE A 1 119 ? -3.457 -22.750 14.274 1.00 72.31 119 ILE A O 1
ATOM 941 N N . GLY A 1 120 ? -5.053 -23.922 15.326 1.00 76.06 120 GLY A N 1
ATOM 942 C CA . GLY A 1 120 ? -4.150 -25.015 15.693 1.00 76.06 120 GLY A CA 1
ATOM 943 C C . GLY A 1 120 ? -3.014 -24.511 16.591 1.00 76.06 120 GLY A C 1
ATOM 944 O O . GLY A 1 120 ? -3.274 -23.956 17.653 1.00 76.06 120 GLY A O 1
ATOM 945 N N . LEU A 1 121 ? -1.762 -24.684 16.150 1.00 73.00 121 LEU A N 1
ATOM 946 C CA . LEU A 1 121 ? -0.557 -24.217 16.858 1.00 73.00 121 LEU A CA 1
ATOM 947 C C . LEU A 1 121 ? -0.108 -22.802 16.455 1.00 73.00 121 LEU A C 1
ATOM 949 O O . LEU A 1 121 ? 0.859 -22.278 17.008 1.00 73.00 121 LEU A O 1
ATOM 953 N N . HIS A 1 122 ? -0.777 -22.185 15.481 1.00 73.75 122 HIS A N 1
ATOM 954 C CA . HIS A 1 122 ? -0.397 -20.874 14.975 1.00 73.75 122 HIS A CA 1
ATOM 955 C C . HIS A 1 122 ? -1.213 -19.779 15.650 1.00 73.75 122 HIS A C 1
ATOM 957 O O . HIS A 1 122 ? -2.443 -19.845 15.698 1.00 73.75 122 HIS A O 1
ATOM 963 N N . LYS A 1 123 ? -0.526 -18.747 16.140 1.00 77.31 123 LYS A N 1
ATOM 964 C CA . LYS A 1 123 ? -1.166 -17.540 16.662 1.00 77.31 123 LYS A CA 1
ATOM 965 C C . LYS A 1 123 ? -1.140 -16.465 15.582 1.00 77.31 123 LYS A C 1
ATOM 967 O O . LYS A 1 123 ? -0.064 -16.071 15.141 1.00 77.31 123 LYS A O 1
ATOM 972 N N . ALA A 1 124 ? -2.319 -16.007 15.190 1.00 80.25 124 ALA A N 1
ATOM 973 C CA . ALA A 1 124 ? -2.537 -14.804 14.411 1.00 80.25 124 ALA A CA 1
ATOM 974 C C . ALA A 1 124 ? -2.479 -13.587 15.347 1.00 80.25 124 ALA A C 1
ATOM 976 O O . ALA A 1 124 ? -3.080 -13.573 16.423 1.00 80.25 124 ALA A O 1
ATOM 977 N N . ILE A 1 125 ? -1.738 -12.561 14.957 1.00 77.00 125 ILE A N 1
ATOM 978 C CA . ILE A 1 125 ? -1.655 -11.277 15.647 1.00 77.00 125 ILE A CA 1
ATOM 979 C C . ILE A 1 125 ? -2.099 -10.224 14.646 1.00 77.00 125 ILE A C 1
ATOM 981 O O . ILE A 1 125 ? -1.499 -10.093 13.584 1.00 77.00 125 ILE A O 1
ATOM 985 N N . PHE A 1 126 ? -3.159 -9.500 14.986 1.00 82.25 126 PHE A N 1
ATOM 986 C CA . PHE A 1 126 ? -3.752 -8.492 14.121 1.00 82.25 126 PHE A CA 1
ATOM 987 C C . PHE A 1 126 ? -3.218 -7.124 14.524 1.00 82.25 126 PHE A C 1
ATOM 989 O O . PHE A 1 126 ? -3.337 -6.707 15.676 1.00 82.25 126 PHE A O 1
ATOM 996 N N . SER A 1 127 ? -2.626 -6.429 13.565 1.00 72.25 127 SER A N 1
ATOM 997 C CA . SER A 1 127 ? -2.141 -5.066 13.710 1.00 72.25 127 SER A CA 1
ATOM 998 C C . SER A 1 127 ? -2.923 -4.186 12.750 1.00 72.25 127 SER A C 1
ATOM 1000 O O . SER A 1 127 ? -2.791 -4.298 11.531 1.00 72.25 127 SER A O 1
ATOM 1002 N N . PHE A 1 128 ? -3.768 -3.323 13.305 1.00 72.00 128 PHE A N 1
ATOM 1003 C CA . PHE A 1 128 ? -4.488 -2.323 12.528 1.00 72.00 128 PHE A CA 1
ATOM 1004 C C . PHE A 1 128 ? -3.493 -1.270 12.049 1.00 72.00 128 PHE A C 1
ATOM 1006 O O . PHE A 1 128 ? -2.853 -0.599 12.860 1.00 72.00 128 PHE A O 1
ATOM 1013 N N . LEU A 1 129 ? -3.345 -1.146 10.733 1.00 56.06 129 LEU A N 1
ATOM 1014 C CA . LEU A 1 129 ? -2.439 -0.176 10.137 1.00 56.06 129 LEU A CA 1
ATOM 1015 C C . LEU A 1 129 ? -3.167 1.179 10.121 1.00 56.06 129 LEU A C 1
ATOM 1017 O O . LEU A 1 129 ? -4.094 1.393 9.346 1.00 56.06 129 LEU A O 1
ATOM 1021 N N . ASN A 1 130 ? -2.786 2.024 11.084 1.00 52.34 130 ASN A N 1
ATOM 1022 C CA . ASN A 1 130 ? -3.290 3.359 11.423 1.00 52.34 130 ASN A CA 1
ATOM 1023 C C . ASN A 1 130 ? -4.809 3.523 11.658 1.00 52.34 130 ASN A C 1
ATOM 1025 O O . ASN A 1 130 ? -5.619 3.751 10.761 1.00 52.34 130 ASN A O 1
ATOM 1029 N N . GLN A 1 131 ? -5.157 3.564 12.950 1.00 43.88 131 GLN A N 1
ATOM 1030 C CA . GLN A 1 131 ? -6.207 4.427 13.487 1.00 43.88 131 GLN A CA 1
ATOM 1031 C C . GLN A 1 131 ? -5.590 5.796 13.816 1.00 43.88 131 GLN A C 1
ATOM 1033 O O . GLN A 1 131 ? -4.903 5.938 14.825 1.00 43.88 131 GLN A O 1
ATOM 1038 N N . ALA A 1 132 ? -5.859 6.820 13.008 1.00 37.22 132 ALA A N 1
ATOM 1039 C CA . ALA A 1 132 ? -5.831 8.188 13.507 1.00 37.22 132 ALA A CA 1
ATOM 1040 C C . ALA A 1 132 ? -7.237 8.525 14.029 1.00 37.22 132 ALA A C 1
ATOM 1042 O O . ALA A 1 132 ? -8.225 8.438 13.302 1.00 37.22 132 ALA A O 1
ATOM 1043 N N . ASN A 1 133 ? -7.321 8.865 15.315 1.00 37.78 133 ASN A N 1
ATOM 1044 C CA . ASN A 1 133 ? -8.484 9.466 15.964 1.00 37.78 133 ASN A CA 1
ATOM 1045 C C . ASN A 1 133 ? -9.090 10.584 15.101 1.00 37.78 133 ASN A C 1
ATOM 1047 O O . ASN A 1 133 ? -8.516 11.668 15.053 1.00 37.78 133 ASN A O 1
ATOM 1051 N N . GLN A 1 134 ? -10.274 10.384 14.519 1.00 35.81 134 GLN A N 1
ATOM 1052 C CA . GLN A 1 134 ? -11.161 11.490 14.147 1.00 35.81 134 GLN A CA 1
ATOM 1053 C C . GLN A 1 134 ? -12.611 11.097 14.426 1.00 35.81 134 GLN A C 1
ATOM 1055 O O . GLN A 1 134 ? -13.244 10.344 13.691 1.00 35.81 134 GLN A O 1
ATOM 1060 N N . GLY A 1 135 ? -13.127 11.591 15.553 1.00 31.77 135 GLY A N 1
ATOM 1061 C CA . GLY A 1 135 ? -14.530 11.449 15.912 1.00 31.77 135 GLY A CA 1
ATOM 1062 C C . GLY A 1 135 ? -15.463 12.210 14.953 1.00 31.77 135 GLY A C 1
ATOM 1063 O O . GLY A 1 135 ? -15.029 13.102 14.219 1.00 31.77 135 GLY A O 1
ATOM 1064 N N . PRO A 1 136 ? -16.777 11.937 15.012 1.00 33.84 136 PRO A N 1
ATOM 1065 C CA . PRO A 1 136 ? -17.786 12.432 14.064 1.00 33.84 136 PRO A CA 1
ATOM 1066 C C . PRO A 1 136 ? -17.947 13.966 13.982 1.00 33.84 136 PRO A C 1
ATOM 1068 O O . PRO A 1 136 ? -18.682 14.461 13.133 1.00 33.84 136 PRO A O 1
ATOM 1071 N N . ARG A 1 137 ? -17.251 14.751 14.817 1.00 36.69 137 ARG A N 1
ATOM 1072 C CA . ARG A 1 137 ? -17.356 16.222 14.860 1.00 36.69 137 ARG A CA 1
ATOM 1073 C C . ARG A 1 137 ? -16.494 16.979 13.838 1.00 36.69 137 ARG A C 1
ATOM 1075 O O . ARG A 1 137 ? -16.754 18.161 13.635 1.00 36.69 137 ARG A O 1
ATOM 1082 N N . GLN A 1 138 ? -15.503 16.357 13.191 1.00 39.78 138 GLN A N 1
ATOM 1083 C CA . GLN A 1 138 ? -14.666 17.047 12.184 1.00 39.78 138 GLN A CA 1
ATOM 1084 C C . GLN A 1 138 ? -15.227 16.978 10.753 1.00 39.78 138 GLN A C 1
ATOM 1086 O O . GLN A 1 138 ? -14.883 17.819 9.926 1.00 39.78 138 GLN A O 1
ATOM 1091 N N . ARG A 1 139 ? -16.172 16.065 10.479 1.00 38.78 139 ARG A N 1
ATOM 1092 C CA . ARG A 1 139 ? -16.735 15.841 9.133 1.00 38.78 139 ARG A CA 1
ATOM 1093 C C . ARG A 1 139 ? -17.570 17.015 8.593 1.00 38.78 139 ARG A C 1
ATOM 1095 O O . ARG A 1 139 ? -17.709 17.154 7.388 1.00 38.78 139 ARG A O 1
ATOM 1102 N N . LEU A 1 140 ? -18.102 17.876 9.464 1.00 38.91 140 LEU A N 1
ATOM 1103 C CA . LEU A 1 140 ? -19.067 18.916 9.077 1.00 38.91 140 LEU A CA 1
ATOM 1104 C C . LEU A 1 140 ? -18.452 20.276 8.694 1.00 38.91 140 LEU A C 1
ATOM 1106 O O . LEU A 1 140 ? -19.189 21.140 8.241 1.00 38.91 140 LEU A O 1
ATOM 1110 N N . ARG A 1 141 ? -17.134 20.496 8.842 1.00 40.00 141 ARG A N 1
ATOM 1111 C CA . ARG A 1 141 ? -16.510 21.797 8.491 1.00 40.00 141 ARG A CA 1
ATOM 1112 C C . ARG A 1 141 ? -15.885 21.855 7.092 1.00 40.00 141 ARG A C 1
ATOM 1114 O O . ARG A 1 141 ? -15.559 22.942 6.637 1.00 40.00 141 ARG A O 1
ATOM 1121 N N . HIS A 1 142 ? -15.706 20.716 6.420 1.00 40.06 142 HIS A N 1
ATOM 1122 C CA . HIS A 1 142 ? -14.973 20.632 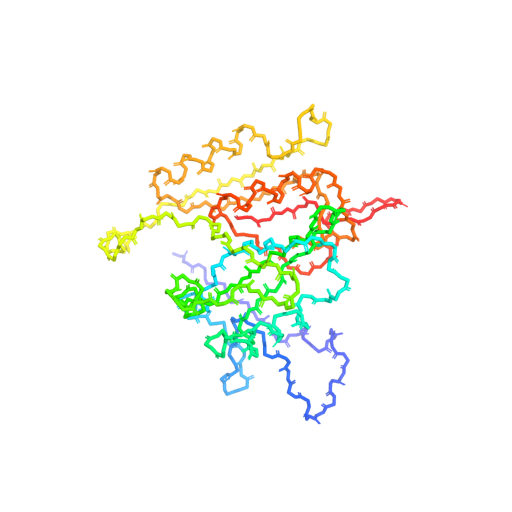5.145 1.00 40.06 142 HIS A CA 1
ATOM 1123 C C . HIS A 1 142 ? -15.851 20.525 3.892 1.00 40.06 142 HIS A C 1
ATOM 1125 O O . HIS A 1 142 ? -15.322 20.514 2.784 1.00 40.06 142 HIS A O 1
ATOM 1131 N N . LEU A 1 143 ? -17.177 20.511 4.045 1.00 43.28 143 LEU A N 1
ATOM 1132 C CA . LEU A 1 143 ? -18.111 20.436 2.917 1.00 43.28 143 LEU A CA 1
ATOM 1133 C C . LEU A 1 143 ? -18.202 21.730 2.085 1.00 43.28 143 LEU A C 1
ATOM 1135 O O . LEU A 1 143 ? -18.889 21.728 1.072 1.00 43.28 143 LEU A O 1
ATOM 1139 N N . GLU A 1 144 ? -17.492 22.808 2.445 1.00 45.09 144 GLU A N 1
ATOM 1140 C CA . GLU A 1 144 ? -17.532 24.064 1.673 1.00 45.09 144 GLU A CA 1
ATOM 1141 C C . GLU A 1 144 ? -16.346 24.283 0.708 1.00 45.09 144 GLU A C 1
ATOM 1143 O O . GLU A 1 144 ? -16.414 25.189 -0.116 1.00 45.09 144 GLU A O 1
ATOM 1148 N N . ASN A 1 145 ? -15.287 23.459 0.754 1.00 48.09 145 ASN A N 1
ATOM 1149 C CA . ASN A 1 145 ? -14.258 23.277 -0.296 1.00 48.09 145 ASN A CA 1
ATOM 1150 C C . ASN A 1 145 ? -13.071 22.491 0.304 1.00 48.09 145 ASN A C 1
ATOM 1152 O O . ASN A 1 145 ? -12.234 23.098 0.987 1.00 48.09 145 ASN A O 1
ATOM 1156 N N . PRO A 1 146 ? -12.939 21.168 0.095 1.00 58.75 146 PRO A N 1
ATOM 1157 C CA . PRO A 1 146 ? -11.730 20.460 0.505 1.00 58.75 146 PRO A CA 1
ATOM 1158 C C . PRO A 1 146 ? -10.544 21.007 -0.297 1.00 58.75 146 PRO A C 1
ATOM 1160 O O . PRO A 1 146 ? -10.557 21.021 -1.530 1.00 58.75 146 PRO A O 1
ATOM 1163 N N . ARG A 1 147 ? -9.521 21.516 0.400 1.00 76.94 147 ARG A N 1
ATOM 1164 C CA . ARG A 1 147 ? -8.283 21.945 -0.256 1.00 76.94 147 ARG A CA 1
ATOM 1165 C C . ARG A 1 147 ? -7.567 20.696 -0.752 1.00 76.94 147 ARG A C 1
ATOM 1167 O O . ARG A 1 147 ? -7.257 19.815 0.045 1.00 76.94 147 ARG A O 1
ATOM 1174 N N . ARG A 1 148 ? -7.341 20.638 -2.062 1.00 83.62 148 ARG A N 1
ATOM 1175 C CA . ARG A 1 148 ? -6.667 19.526 -2.731 1.00 83.62 148 ARG A CA 1
ATOM 1176 C C . ARG A 1 148 ? -5.283 19.958 -3.182 1.00 83.62 148 ARG A C 1
ATOM 1178 O O . ARG A 1 148 ? -5.122 21.062 -3.699 1.00 83.62 148 ARG A O 1
ATOM 1185 N N . GLN A 1 149 ? -4.313 19.077 -3.006 1.00 87.88 149 GLN A N 1
ATOM 1186 C CA . GLN A 1 149 ? -2.964 19.207 -3.524 1.00 87.88 149 GLN A CA 1
ATOM 1187 C C . GLN A 1 149 ? -2.743 18.112 -4.561 1.00 87.88 149 GLN A C 1
ATOM 1189 O O . GLN A 1 149 ? -3.023 16.943 -4.310 1.00 87.88 149 GLN A O 1
ATOM 1194 N N . THR A 1 150 ? -2.214 18.489 -5.717 1.00 91.62 150 THR A N 1
ATOM 1195 C CA . THR A 1 150 ? -1.703 17.534 -6.700 1.00 91.62 150 THR A CA 1
ATOM 1196 C C . THR A 1 150 ? -0.184 17.598 -6.719 1.00 91.62 150 THR A C 1
ATOM 1198 O O . THR A 1 150 ? 0.407 18.655 -6.477 1.00 91.62 150 THR A O 1
ATOM 1201 N N . SER A 1 151 ? 0.460 16.467 -6.978 1.00 91.88 151 SER A N 1
ATOM 1202 C CA . SER A 1 151 ? 1.909 16.389 -7.131 1.00 91.88 151 SER A CA 1
ATOM 1203 C C . SER A 1 151 ? 2.286 15.447 -8.262 1.00 91.88 151 SER A C 1
ATOM 1205 O O . SER A 1 151 ? 1.631 14.429 -8.480 1.00 91.88 151 SER A O 1
ATOM 1207 N N . SER A 1 152 ? 3.359 15.803 -8.961 1.00 92.75 152 SER A N 1
ATOM 1208 C CA . SER A 1 152 ? 4.069 14.928 -9.885 1.00 92.75 152 SER A CA 1
ATOM 1209 C C . SER A 1 152 ? 5.435 14.641 -9.278 1.00 92.75 152 SER A C 1
ATOM 1211 O O . SER A 1 152 ? 6.165 15.573 -8.940 1.00 92.75 152 SER A O 1
ATOM 1213 N N . THR A 1 153 ? 5.749 13.367 -9.070 1.00 92.94 153 THR A N 1
ATOM 1214 C CA . THR A 1 153 ? 6.955 12.920 -8.367 1.00 92.94 153 THR A CA 1
ATOM 1215 C C . THR A 1 153 ? 7.761 11.985 -9.260 1.00 92.94 153 THR A C 1
ATOM 1217 O O . THR A 1 153 ? 7.212 11.113 -9.923 1.00 92.94 153 THR A O 1
ATOM 1220 N N . TYR A 1 154 ? 9.078 12.158 -9.265 1.00 94.69 154 TYR A N 1
ATOM 1221 C CA . TYR A 1 154 ? 10.011 11.235 -9.900 1.00 94.69 154 TYR A CA 1
ATOM 1222 C C . TYR A 1 154 ? 10.936 10.687 -8.818 1.00 94.69 154 TYR A C 1
ATOM 1224 O O . TYR A 1 154 ? 11.601 11.464 -8.130 1.00 94.69 154 TYR A O 1
ATOM 1232 N N . LEU A 1 155 ? 10.956 9.366 -8.646 1.00 93.81 155 LEU A N 1
ATOM 1233 C CA . LEU A 1 155 ? 11.828 8.669 -7.703 1.00 93.81 155 LEU A CA 1
ATOM 1234 C C . LEU A 1 155 ? 12.970 8.027 -8.500 1.00 93.81 155 LEU A C 1
ATOM 1236 O O . LEU A 1 155 ? 12.755 6.991 -9.136 1.00 93.81 155 LEU A O 1
ATOM 1240 N N . PRO A 1 156 ? 14.185 8.609 -8.487 1.00 91.81 156 PRO A N 1
ATOM 1241 C CA . PRO A 1 156 ? 15.272 8.152 -9.345 1.00 91.81 156 PRO A CA 1
ATOM 1242 C C . PRO A 1 156 ? 15.641 6.694 -9.077 1.00 91.81 156 PRO A C 1
ATOM 1244 O O . PRO A 1 156 ? 15.767 6.282 -7.917 1.00 91.81 156 PRO A O 1
ATOM 1247 N N . TYR A 1 157 ? 15.830 5.922 -10.148 1.00 89.44 157 TYR A N 1
ATOM 1248 C CA . TYR A 1 157 ? 16.245 4.518 -10.077 1.00 89.44 157 TYR A CA 1
ATOM 1249 C C . TYR A 1 157 ? 17.573 4.338 -9.325 1.00 89.44 157 TYR A C 1
ATOM 1251 O O . TYR A 1 157 ? 17.711 3.433 -8.503 1.00 89.44 157 TYR A O 1
ATOM 1259 N N . ASP A 1 158 ? 18.520 5.238 -9.576 1.00 90.50 158 ASP A N 1
ATOM 1260 C CA . ASP A 1 158 ? 19.888 5.269 -9.056 1.00 90.50 158 ASP A CA 1
ATOM 1261 C C . ASP A 1 158 ? 20.034 6.054 -7.741 1.00 90.50 158 ASP A C 1
ATOM 1263 O O . ASP A 1 158 ? 21.151 6.303 -7.283 1.00 90.50 158 ASP A O 1
ATOM 1267 N N . ALA A 1 159 ? 18.917 6.426 -7.103 1.00 88.94 159 ALA A N 1
ATOM 1268 C CA . ALA A 1 159 ? 18.949 7.062 -5.792 1.00 88.94 159 ALA A CA 1
ATOM 1269 C C . ALA A 1 159 ? 19.670 6.163 -4.761 1.00 88.94 159 ALA A C 1
ATOM 1271 O O . ALA A 1 159 ? 19.427 4.953 -4.725 1.00 88.94 159 ALA A O 1
ATOM 1272 N N . PRO A 1 160 ? 20.519 6.737 -3.885 1.00 86.81 160 PRO A N 1
ATOM 1273 C CA . PRO A 1 160 ? 21.312 5.960 -2.929 1.00 86.81 160 PRO A CA 1
ATOM 1274 C C . PRO A 1 160 ? 20.456 5.294 -1.845 1.00 86.81 160 PRO A C 1
ATOM 1276 O O . PRO A 1 160 ? 20.851 4.270 -1.294 1.00 86.81 160 PRO A O 1
ATOM 1279 N N . ASN A 1 161 ? 19.291 5.873 -1.546 1.00 89.69 161 ASN A N 1
ATOM 1280 C CA . ASN A 1 161 ? 18.325 5.343 -0.592 1.00 89.69 161 ASN A CA 1
ATOM 1281 C C . ASN A 1 161 ? 17.104 4.797 -1.346 1.00 89.69 161 ASN A C 1
ATOM 1283 O O . ASN A 1 161 ? 16.722 5.370 -2.374 1.00 89.69 161 ASN A O 1
ATOM 1287 N N . PRO A 1 162 ? 16.475 3.717 -0.850 1.00 88.62 162 PRO A N 1
ATOM 1288 C CA . PRO A 1 162 ? 15.254 3.205 -1.448 1.00 88.62 162 PRO A CA 1
ATOM 1289 C C . PRO A 1 162 ? 14.097 4.205 -1.263 1.00 88.62 162 PRO A C 1
ATOM 1291 O O . PRO A 1 162 ? 14.118 4.998 -0.322 1.00 88.62 162 PRO A O 1
ATOM 1294 N N . PRO A 1 163 ? 13.095 4.186 -2.157 1.00 90.88 163 PRO A N 1
ATOM 1295 C CA . PRO A 1 163 ? 11.941 5.071 -2.069 1.00 90.88 163 PRO A CA 1
ATOM 1296 C C . PRO A 1 163 ? 11.068 4.779 -0.832 1.00 90.88 163 PRO A C 1
ATOM 1298 O O . PRO A 1 163 ? 11.046 3.637 -0.358 1.00 90.88 163 PRO A O 1
ATOM 1301 N N . PRO A 1 164 ? 10.286 5.770 -0.360 1.00 90.81 164 PRO A N 1
ATOM 1302 C CA . PRO A 1 164 ? 10.133 7.130 -0.902 1.00 90.81 164 PRO A CA 1
ATOM 1303 C C . PRO A 1 164 ? 11.346 8.037 -0.625 1.00 90.81 164 PRO A C 1
ATOM 1305 O O . PRO A 1 164 ? 12.213 7.718 0.180 1.00 90.81 164 PRO A O 1
ATOM 1308 N N . ASN A 1 165 ? 11.413 9.186 -1.300 1.00 88.31 165 ASN A N 1
ATOM 1309 C CA . ASN A 1 165 ? 12.350 10.246 -0.933 1.00 88.31 165 ASN A CA 1
ATOM 1310 C C . ASN A 1 165 ? 11.749 11.172 0.134 1.00 88.31 165 ASN A C 1
ATOM 1312 O O . ASN A 1 165 ? 10.534 11.229 0.340 1.00 88.31 165 ASN A O 1
ATOM 1316 N N . ARG A 1 166 ? 12.620 11.952 0.777 1.00 87.75 166 ARG A N 1
ATOM 1317 C CA . ARG A 1 166 ? 12.240 12.890 1.836 1.00 87.75 166 ARG A CA 1
ATOM 1318 C C . ARG A 1 166 ? 11.204 13.913 1.368 1.00 87.75 166 ARG A C 1
ATOM 1320 O O . ARG A 1 166 ? 10.319 14.273 2.130 1.00 87.75 166 ARG A O 1
ATOM 1327 N N . GLU A 1 167 ? 11.284 14.361 0.119 1.00 90.38 167 GLU A N 1
ATOM 1328 C CA . GLU A 1 167 ? 10.351 15.338 -0.441 1.00 90.38 167 GLU A CA 1
ATOM 1329 C C . GLU A 1 167 ? 8.917 14.792 -0.513 1.00 90.38 167 GLU A C 1
ATOM 1331 O O . GLU A 1 167 ? 7.973 15.509 -0.172 1.00 90.38 167 GLU A O 1
ATOM 1336 N N . LEU A 1 168 ? 8.740 13.524 -0.910 1.00 90.88 168 LEU A N 1
ATOM 1337 C CA . LEU A 1 168 ? 7.430 12.873 -0.903 1.00 90.88 168 LEU A CA 1
ATOM 1338 C C . LEU A 1 168 ? 6.924 12.683 0.532 1.00 90.88 168 LEU A C 1
ATOM 1340 O O . LEU A 1 168 ? 5.759 12.966 0.807 1.00 90.88 168 LEU A O 1
ATOM 1344 N N . GLU A 1 169 ? 7.794 12.274 1.458 1.00 91.06 169 GLU A N 1
ATOM 1345 C CA . GLU A 1 169 ? 7.433 12.143 2.873 1.00 91.06 169 GLU A CA 1
ATOM 1346 C C . GLU A 1 169 ? 6.964 13.468 3.484 1.00 91.06 169 GLU A C 1
ATOM 1348 O O . GLU A 1 169 ? 5.911 13.525 4.128 1.00 91.06 169 GLU A O 1
ATOM 1353 N N . ASP A 1 170 ? 7.715 14.543 3.252 1.00 91.69 170 ASP A N 1
ATOM 1354 C CA . ASP A 1 170 ? 7.408 15.880 3.750 1.00 91.69 170 ASP A CA 1
ATOM 1355 C C . ASP A 1 170 ? 6.090 16.399 3.154 1.00 91.69 170 ASP A C 1
ATOM 1357 O O . ASP A 1 170 ? 5.270 16.967 3.880 1.00 91.69 170 ASP A O 1
ATOM 1361 N N . LEU A 1 171 ? 5.828 16.143 1.866 1.00 90.25 171 LEU A N 1
ATOM 1362 C CA . LEU A 1 171 ? 4.568 16.496 1.209 1.00 90.25 171 LEU A CA 1
ATOM 1363 C C . LEU A 1 171 ? 3.371 15.751 1.814 1.00 90.25 171 LEU A C 1
ATOM 1365 O O . LEU A 1 171 ? 2.355 16.372 2.141 1.00 90.25 171 LEU A O 1
ATOM 1369 N N . VAL A 1 172 ? 3.487 14.435 1.998 1.00 89.38 172 VAL A N 1
ATOM 1370 C CA . VAL A 1 172 ? 2.428 13.614 2.603 1.00 89.38 172 VAL A CA 1
ATOM 1371 C C . VAL A 1 172 ? 2.140 14.084 4.027 1.00 89.38 172 VAL A C 1
ATOM 1373 O O . VAL A 1 172 ? 0.980 14.289 4.396 1.00 89.38 172 VAL A O 1
ATOM 1376 N N . ASN A 1 173 ? 3.184 14.335 4.820 1.00 86.31 173 ASN A N 1
ATOM 1377 C CA . ASN A 1 173 ? 3.051 14.838 6.185 1.00 86.31 173 ASN A CA 1
ATOM 1378 C C . ASN A 1 173 ? 2.446 16.247 6.234 1.00 86.31 173 ASN A C 1
ATOM 1380 O O . ASN A 1 173 ? 1.623 16.540 7.111 1.00 86.31 173 ASN A O 1
ATOM 1384 N N . PHE A 1 174 ? 2.808 17.116 5.288 1.00 86.06 174 PHE A N 1
ATOM 1385 C CA . PHE A 1 174 ? 2.247 18.456 5.161 1.00 86.06 174 PHE A CA 1
ATOM 1386 C C . PHE A 1 174 ? 0.744 18.407 4.866 1.00 86.06 174 PHE A C 1
ATOM 1388 O O . PHE A 1 174 ? -0.043 19.006 5.606 1.00 86.06 174 PHE A O 1
ATOM 1395 N N . CYS A 1 175 ? 0.329 17.652 3.842 1.00 83.69 175 CYS A N 1
ATOM 1396 C CA . CYS A 1 175 ? -1.080 17.496 3.478 1.00 83.69 175 CYS A CA 1
ATOM 1397 C C . CYS A 1 175 ? -1.886 16.857 4.612 1.00 83.69 175 CYS A C 1
ATOM 1399 O O . CYS A 1 175 ? -2.954 17.362 4.962 1.00 83.69 175 CYS A O 1
ATOM 1401 N N . LYS A 1 176 ? -1.329 15.840 5.281 1.00 82.00 176 LYS A N 1
ATOM 1402 C CA . LYS A 1 176 ? -1.939 15.219 6.463 1.00 82.00 176 LYS A CA 1
ATOM 1403 C C . LYS A 1 176 ? -2.161 16.226 7.593 1.00 82.00 176 LYS A C 1
ATOM 1405 O O . LYS A 1 176 ? -3.269 16.341 8.113 1.00 82.00 176 LYS A O 1
ATOM 1410 N N . THR A 1 177 ? -1.137 17.008 7.941 1.00 82.75 177 THR A N 1
ATOM 1411 C CA . THR A 1 177 ? -1.212 18.025 9.010 1.00 82.75 177 THR A CA 1
ATOM 1412 C C . THR A 1 177 ? -2.232 19.118 8.691 1.00 82.75 177 THR A C 1
ATOM 1414 O O . THR A 1 177 ? -2.884 19.652 9.588 1.00 82.75 177 THR A O 1
ATOM 1417 N N . LYS A 1 178 ? -2.383 19.461 7.409 1.00 82.75 178 LYS A N 1
ATOM 1418 C CA . LYS A 1 178 ? -3.347 20.459 6.939 1.00 82.75 178 LYS A CA 1
ATOM 1419 C C . LYS A 1 178 ? -4.745 19.893 6.674 1.00 82.75 178 LYS A C 1
ATOM 1421 O O . LYS A 1 178 ? -5.646 20.690 6.416 1.00 82.75 178 LYS A O 1
ATOM 1426 N N . SER A 1 179 ? -4.923 18.571 6.755 1.00 78.50 179 SER A N 1
ATOM 1427 C CA . SER A 1 179 ? -6.148 17.869 6.342 1.00 78.50 179 SER A CA 1
ATOM 1428 C C . SER A 1 179 ? -6.544 18.215 4.899 1.00 78.50 179 SER A C 1
ATOM 1430 O O . SER A 1 179 ? -7.683 18.589 4.626 1.00 78.50 179 SER A O 1
ATOM 1432 N N . TRP A 1 180 ? -5.564 18.183 3.993 1.00 83.81 180 TRP A N 1
ATOM 1433 C CA . TRP A 1 180 ? -5.759 18.380 2.554 1.00 83.81 180 TRP A CA 1
ATOM 1434 C C . TRP A 1 180 ? -5.785 17.030 1.849 1.00 83.81 180 TRP A C 1
ATOM 1436 O O . TRP A 1 180 ? -4.971 16.161 2.169 1.00 83.81 180 TRP A O 1
ATOM 1446 N N . ASP A 1 181 ? -6.664 16.885 0.859 1.00 82.56 181 ASP A N 1
ATOM 1447 C CA . ASP A 1 181 ? -6.619 15.729 -0.036 1.00 82.56 181 ASP A CA 1
ATOM 1448 C C . ASP A 1 181 ? -5.346 15.829 -0.883 1.00 82.56 181 ASP A C 1
ATOM 1450 O O . ASP A 1 181 ? -5.031 16.902 -1.407 1.00 82.56 181 ASP A O 1
ATOM 1454 N N . LEU A 1 182 ? -4.621 14.725 -1.031 1.00 86.44 182 LEU A N 1
ATOM 1455 C CA . LEU A 1 182 ? -3.401 14.654 -1.827 1.00 86.44 182 LEU A CA 1
ATOM 1456 C C . LEU A 1 182 ? -3.587 13.623 -2.941 1.00 86.44 182 LEU A C 1
ATOM 1458 O O . LEU A 1 182 ? -3.980 12.498 -2.659 1.00 86.44 182 LEU A O 1
ATOM 1462 N N . LEU A 1 183 ? -3.296 14.024 -4.179 1.00 89.69 183 LEU A N 1
ATOM 1463 C CA . LEU A 1 183 ? -3.211 13.148 -5.347 1.00 89.69 183 LEU A CA 1
ATOM 1464 C C . LEU A 1 183 ? -1.783 13.197 -5.888 1.00 89.69 183 LEU A C 1
ATOM 1466 O O . LEU A 1 183 ? -1.289 14.280 -6.225 1.00 89.69 183 LEU A O 1
ATOM 1470 N N . VAL A 1 184 ? -1.128 12.045 -5.996 1.00 91.69 184 VAL A N 1
ATOM 1471 C CA . VAL A 1 184 ? 0.252 11.966 -6.496 1.00 91.69 184 VAL A CA 1
ATOM 1472 C C . VAL A 1 184 ? 0.306 11.101 -7.745 1.00 91.69 184 VAL A C 1
ATOM 1474 O O . VAL A 1 184 ? -0.060 9.934 -7.697 1.00 91.69 184 VAL A O 1
ATOM 1477 N N . GLY A 1 185 ? 0.806 11.657 -8.848 1.00 93.88 185 GLY A N 1
ATOM 1478 C CA . GLY A 1 185 ? 1.337 10.870 -9.961 1.00 93.88 185 GLY A CA 1
ATOM 1479 C C . GLY A 1 185 ? 2.835 10.674 -9.756 1.00 93.88 185 GLY A C 1
ATOM 1480 O O . GLY A 1 185 ? 3.543 11.645 -9.488 1.00 93.88 185 GLY A O 1
ATOM 1481 N N . CYS A 1 186 ? 3.320 9.439 -9.825 1.00 94.88 186 CYS A N 1
ATOM 1482 C CA . CYS A 1 186 ? 4.697 9.121 -9.476 1.00 94.88 186 CYS A CA 1
ATOM 1483 C C . CYS A 1 186 ? 5.323 8.123 -10.451 1.00 94.88 186 CYS A C 1
ATOM 1485 O O . CYS A 1 186 ? 4.899 6.973 -10.491 1.00 94.88 186 CYS A O 1
ATOM 1487 N N . ASP A 1 187 ? 6.398 8.517 -11.131 1.00 96.50 187 ASP A N 1
ATOM 1488 C CA . ASP A 1 187 ? 7.336 7.555 -11.717 1.00 96.50 187 ASP A CA 1
ATOM 1489 C C . ASP A 1 187 ? 8.228 7.041 -10.581 1.00 96.50 187 ASP A C 1
ATOM 1491 O O . ASP A 1 187 ? 9.087 7.752 -10.049 1.00 96.50 187 ASP A O 1
ATOM 1495 N N . SER A 1 188 ? 7.939 5.828 -10.118 1.00 95.12 188 SER A N 1
ATOM 1496 C CA . SER A 1 188 ? 8.541 5.275 -8.905 1.00 95.12 188 SER A CA 1
ATOM 1497 C C . SER A 1 188 ? 9.887 4.583 -9.144 1.00 95.12 188 SER A C 1
ATOM 1499 O O . SER A 1 188 ? 10.649 4.362 -8.192 1.00 95.12 188 SER A O 1
ATOM 1501 N N . ASN A 1 189 ? 10.171 4.198 -10.396 1.00 95.94 189 ASN A N 1
ATOM 1502 C CA . ASN A 1 189 ? 11.218 3.228 -10.732 1.00 95.94 189 ASN A CA 1
ATOM 1503 C C . ASN A 1 189 ? 11.204 1.984 -9.808 1.00 95.94 189 ASN A C 1
ATOM 1505 O O . ASN A 1 189 ? 12.253 1.447 -9.431 1.00 95.94 189 ASN A O 1
ATOM 1509 N N . SER A 1 190 ? 10.005 1.549 -9.410 1.00 93.69 190 SER A N 1
ATOM 1510 C CA . SER A 1 190 ? 9.763 0.446 -8.480 1.00 93.69 190 SER A CA 1
ATOM 1511 C C . SER A 1 190 ? 8.783 -0.559 -9.077 1.00 93.69 190 SER A C 1
ATOM 1513 O O . SER A 1 190 ? 7.781 -0.176 -9.678 1.00 93.69 190 SER A O 1
ATOM 1515 N N . TYR A 1 191 ? 9.048 -1.850 -8.877 1.00 90.62 191 TYR A N 1
ATOM 1516 C CA . TYR A 1 191 ? 8.198 -2.934 -9.374 1.00 90.62 191 TYR A CA 1
ATOM 1517 C C . TYR A 1 191 ? 7.487 -3.589 -8.203 1.00 90.62 191 TYR A C 1
ATOM 1519 O O . TYR A 1 191 ? 8.140 -4.007 -7.242 1.00 90.62 191 TYR A O 1
ATOM 1527 N N . HIS A 1 192 ? 6.165 -3.682 -8.275 1.00 89.94 192 HIS A N 1
ATOM 1528 C CA . HIS A 1 192 ? 5.404 -4.482 -7.335 1.00 89.94 192 HIS A CA 1
ATOM 1529 C C . HIS A 1 192 ? 4.099 -4.962 -7.963 1.00 89.94 192 HIS A C 1
ATOM 1531 O O . HIS A 1 192 ? 3.361 -4.205 -8.597 1.00 89.94 192 HIS A O 1
ATOM 1537 N N . SER A 1 193 ? 3.759 -6.220 -7.698 1.00 82.88 193 SER A N 1
ATOM 1538 C CA . SER A 1 193 ? 2.517 -6.853 -8.162 1.00 82.88 193 SER A CA 1
ATOM 1539 C C . SER A 1 193 ? 1.252 -6.093 -7.743 1.00 82.88 193 SER A C 1
ATOM 1541 O O . SER A 1 193 ? 0.249 -6.100 -8.450 1.00 82.88 193 SER A O 1
ATOM 1543 N N . VAL A 1 194 ? 1.320 -5.375 -6.619 1.00 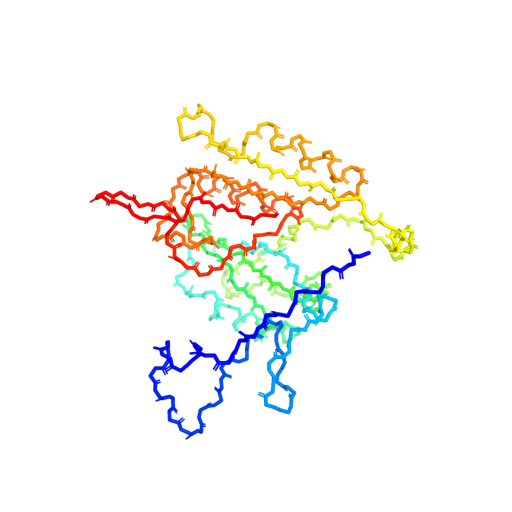79.31 194 VAL A N 1
ATOM 1544 C CA . VAL A 1 194 ? 0.227 -4.559 -6.055 1.00 79.31 194 VAL A CA 1
ATOM 1545 C C . VAL A 1 194 ? -0.210 -3.429 -6.994 1.00 79.31 194 VAL A C 1
ATOM 1547 O O . VAL A 1 194 ? -1.398 -3.119 -7.025 1.00 79.31 194 VAL A O 1
ATOM 1550 N N . TRP A 1 195 ? 0.698 -2.851 -7.787 1.00 87.50 195 TRP A N 1
ATOM 1551 C CA . TRP A 1 195 ? 0.358 -1.865 -8.825 1.00 87.50 195 TRP A CA 1
ATOM 1552 C C . TRP A 1 195 ? 0.453 -2.417 -10.247 1.00 87.50 195 TRP A C 1
ATOM 1554 O O . TRP A 1 195 ? 0.417 -1.644 -11.200 1.00 87.50 195 TRP A O 1
ATOM 1564 N N . GLY A 1 196 ? 0.505 -3.742 -10.402 1.00 82.12 196 GLY A N 1
ATOM 1565 C CA . GLY A 1 196 ? 0.373 -4.402 -11.699 1.00 82.12 196 GLY A CA 1
ATOM 1566 C C . GLY A 1 196 ? 1.686 -4.759 -12.393 1.00 82.12 196 GLY A C 1
ATOM 1567 O O . GLY A 1 196 ? 1.641 -5.176 -13.549 1.00 82.12 196 GLY A O 1
ATOM 1568 N N . SER A 1 197 ? 2.838 -4.627 -11.727 1.00 88.44 197 SER A N 1
ATOM 1569 C CA . SER A 1 197 ? 4.105 -5.166 -12.240 1.00 88.44 197 SER A CA 1
ATOM 1570 C C . SER A 1 197 ? 4.076 -6.700 -12.272 1.00 88.44 197 SER A C 1
ATOM 1572 O O . SER A 1 197 ? 3.392 -7.344 -11.474 1.00 88.44 197 SER A O 1
ATOM 1574 N N . SER A 1 198 ? 4.842 -7.294 -13.183 1.00 87.19 198 SER A N 1
ATOM 1575 C CA . SER A 1 198 ? 4.971 -8.751 -13.311 1.00 87.19 198 SER A CA 1
ATOM 1576 C C . SER A 1 198 ? 5.879 -9.374 -12.244 1.00 87.19 198 SER A C 1
ATOM 1578 O O . SER A 1 198 ? 5.811 -10.577 -11.992 1.00 87.19 198 SER A O 1
ATOM 1580 N N . ASP A 1 199 ? 6.700 -8.544 -11.602 1.00 86.81 199 ASP A N 1
ATOM 1581 C CA . ASP A 1 199 ? 7.725 -8.924 -10.636 1.00 86.81 199 ASP A CA 1
ATOM 1582 C C . ASP A 1 199 ? 7.825 -7.876 -9.508 1.00 86.81 199 ASP A C 1
ATOM 1584 O O . ASP A 1 199 ? 7.228 -6.796 -9.574 1.00 86.81 199 ASP A O 1
ATOM 1588 N N . VAL A 1 200 ? 8.570 -8.204 -8.453 1.00 83.88 200 VAL A N 1
ATOM 1589 C CA . VAL A 1 200 ? 8.793 -7.352 -7.281 1.00 83.88 200 VAL A CA 1
ATOM 1590 C C . VAL A 1 200 ? 10.285 -7.066 -7.138 1.00 83.88 200 VAL A C 1
ATOM 1592 O O . VAL A 1 200 ? 11.103 -7.982 -7.150 1.00 83.88 200 VAL A O 1
ATOM 1595 N N . ASN A 1 201 ? 10.656 -5.794 -6.961 1.00 88.94 201 ASN A N 1
ATOM 1596 C CA . ASN A 1 201 ? 12.026 -5.422 -6.601 1.00 88.94 201 ASN A CA 1
ATOM 1597 C C . ASN A 1 201 ? 12.104 -4.817 -5.186 1.00 88.94 201 ASN A C 1
ATOM 1599 O O . ASN A 1 201 ? 11.093 -4.344 -4.664 1.00 88.94 201 ASN A O 1
ATOM 1603 N N . PRO A 1 202 ? 13.304 -4.748 -4.575 1.00 91.19 202 PRO A N 1
ATOM 1604 C CA . PRO A 1 202 ? 13.466 -4.179 -3.232 1.00 91.19 202 PRO A CA 1
ATOM 1605 C C . PRO A 1 202 ? 12.970 -2.730 -3.100 1.00 91.19 202 PRO A C 1
ATOM 1607 O O . PRO A 1 202 ? 12.535 -2.306 -2.033 1.00 91.19 202 PRO A O 1
ATOM 1610 N N . ARG A 1 203 ? 13.010 -1.953 -4.193 1.00 94.94 203 ARG A N 1
ATOM 1611 C CA . ARG A 1 203 ? 12.462 -0.589 -4.222 1.00 94.94 203 ARG A CA 1
ATOM 1612 C C . ARG A 1 203 ? 10.934 -0.590 -4.119 1.00 94.94 203 ARG A C 1
ATOM 1614 O O . ARG A 1 203 ? 10.374 0.247 -3.420 1.00 94.94 203 ARG A O 1
ATOM 1621 N N . GLY A 1 204 ? 10.266 -1.535 -4.778 1.00 90.75 204 GLY A N 1
ATOM 1622 C CA . GLY A 1 204 ? 8.827 -1.751 -4.682 1.00 90.75 204 GLY A CA 1
ATOM 1623 C C . GLY A 1 204 ? 8.394 -2.223 -3.306 1.00 90.75 204 GLY A C 1
ATOM 1624 O O . GLY A 1 204 ? 7.415 -1.698 -2.785 1.00 90.75 204 GLY A O 1
ATOM 1625 N N . GLU A 1 205 ? 9.150 -3.127 -2.680 1.00 87.94 205 GLU A N 1
ATOM 1626 C CA . GLU A 1 205 ? 8.899 -3.530 -1.289 1.00 87.94 205 GLU A CA 1
ATOM 1627 C C . GLU A 1 205 ? 8.993 -2.325 -0.342 1.00 87.94 205 GLU A C 1
ATOM 1629 O O . GLU A 1 205 ? 8.038 -2.040 0.378 1.00 87.94 205 GLU A O 1
ATOM 1634 N N . SER A 1 206 ? 10.086 -1.555 -0.414 1.00 88.88 206 SER A N 1
ATOM 1635 C CA . SER A 1 206 ? 10.289 -0.350 0.409 1.00 88.88 206 SER A CA 1
ATOM 1636 C C . SER A 1 206 ? 9.179 0.689 0.218 1.00 88.88 206 SER A C 1
ATOM 1638 O O . SER A 1 206 ? 8.638 1.231 1.185 1.00 88.88 206 SER A O 1
ATOM 1640 N N . LEU A 1 207 ? 8.790 0.946 -1.034 1.00 89.94 207 LEU A N 1
ATOM 1641 C CA . LEU A 1 207 ? 7.732 1.904 -1.331 1.00 89.94 207 LEU A CA 1
ATOM 1642 C C . LEU A 1 207 ? 6.372 1.417 -0.821 1.00 89.94 207 LEU A C 1
ATOM 1644 O O . LEU A 1 207 ? 5.630 2.201 -0.234 1.00 89.94 207 LEU A O 1
ATOM 1648 N N . LEU A 1 208 ? 6.042 0.135 -0.999 1.00 87.12 208 LEU A N 1
ATOM 1649 C CA . LEU A 1 208 ? 4.798 -0.423 -0.478 1.00 87.12 208 LEU A CA 1
ATOM 1650 C C . LEU A 1 208 ? 4.756 -0.358 1.053 1.00 87.12 208 LEU A C 1
ATOM 1652 O O . LEU A 1 208 ? 3.737 0.055 1.608 1.00 87.12 208 LEU A O 1
ATOM 1656 N N . GLU A 1 209 ? 5.850 -0.713 1.732 1.00 80.12 209 GLU A N 1
ATOM 1657 C CA . GLU A 1 209 ? 5.963 -0.606 3.189 1.00 80.12 209 GLU A CA 1
ATOM 1658 C C . GLU A 1 209 ? 5.671 0.817 3.665 1.00 80.12 209 GLU A C 1
ATOM 1660 O O . GLU A 1 209 ? 4.846 1.001 4.563 1.00 80.12 209 GLU A O 1
ATOM 1665 N N . TYR A 1 210 ? 6.257 1.826 3.015 1.00 82.88 210 TYR A N 1
ATOM 1666 C CA . TYR A 1 210 ? 5.954 3.222 3.308 1.00 82.88 210 TYR A CA 1
ATOM 1667 C C . TYR A 1 210 ? 4.481 3.562 3.072 1.00 82.88 210 TYR A C 1
ATOM 1669 O O . TYR A 1 210 ? 3.825 4.084 3.977 1.00 82.88 210 TYR A O 1
ATOM 1677 N N . LEU A 1 211 ? 3.927 3.246 1.897 1.00 81.88 211 LEU A N 1
ATOM 1678 C CA . LEU A 1 211 ? 2.543 3.589 1.551 1.00 81.88 211 LEU A CA 1
ATOM 1679 C C . LEU A 1 211 ? 1.538 2.992 2.539 1.00 81.88 211 LEU A C 1
ATOM 1681 O O . LEU A 1 211 ? 0.535 3.632 2.860 1.00 81.88 211 LEU A O 1
ATOM 1685 N N . LEU A 1 212 ? 1.826 1.807 3.081 1.00 74.56 212 LEU A N 1
ATOM 1686 C CA . LEU A 1 212 ? 1.019 1.161 4.117 1.00 74.56 212 LEU A CA 1
ATOM 1687 C C . LEU A 1 212 ? 1.021 1.909 5.460 1.00 74.56 212 LEU A C 1
ATOM 1689 O O . LEU A 1 212 ? 0.087 1.732 6.244 1.00 74.56 212 LEU A O 1
ATOM 1693 N N . THR A 1 213 ? 2.020 2.755 5.728 1.00 74.81 213 THR A N 1
ATOM 1694 C CA . THR A 1 213 ? 2.040 3.646 6.903 1.00 74.81 213 THR A CA 1
ATOM 1695 C C . THR A 1 213 ? 1.233 4.934 6.698 1.00 74.81 213 THR A C 1
ATOM 1697 O O . THR A 1 213 ? 0.908 5.625 7.670 1.00 74.81 213 THR A O 1
ATOM 1700 N N . THR A 1 214 ? 0.869 5.252 5.453 1.00 77.25 214 THR A N 1
ATOM 1701 C CA . THR A 1 214 ? 0.144 6.474 5.079 1.00 77.25 214 THR A CA 1
ATOM 1702 C C . THR A 1 214 ? -1.357 6.230 4.879 1.00 77.25 214 THR A C 1
ATOM 1704 O O . THR A 1 214 ? -1.837 5.097 4.888 1.00 77.25 214 THR A O 1
ATOM 1707 N N . GLU A 1 215 ? -2.113 7.312 4.685 1.00 74.50 215 GLU A N 1
ATOM 1708 C CA . GLU A 1 215 ? -3.535 7.263 4.305 1.00 74.50 215 GLU A CA 1
ATOM 1709 C C . GLU A 1 215 ? -3.741 7.277 2.776 1.00 74.50 215 GLU A C 1
ATOM 1711 O O . GLU A 1 215 ? -4.883 7.264 2.318 1.00 74.50 215 GLU A O 1
ATOM 1716 N N . LEU A 1 216 ? -2.654 7.267 1.991 1.00 78.12 216 LEU A N 1
ATOM 1717 C CA . LEU A 1 216 ? -2.706 7.259 0.529 1.00 78.12 216 LEU A CA 1
ATOM 1718 C C . LEU A 1 216 ? -3.311 5.961 -0.019 1.00 78.12 216 LEU A C 1
ATOM 1720 O O . LEU A 1 216 ? -3.201 4.873 0.574 1.00 78.12 216 LEU A O 1
ATOM 1724 N N . GLN A 1 217 ? -3.956 6.077 -1.179 1.00 79.50 217 GLN A N 1
ATOM 1725 C CA . GLN A 1 217 ? -4.658 4.977 -1.824 1.00 79.50 217 GLN A CA 1
ATOM 1726 C C . GLN A 1 217 ? -4.083 4.738 -3.206 1.00 79.50 217 GLN A C 1
ATOM 1728 O O . GLN A 1 217 ? -4.171 5.583 -4.078 1.00 79.50 217 GLN A O 1
ATOM 1733 N N . LEU A 1 218 ? -3.571 3.534 -3.440 1.00 81.38 218 LEU A N 1
ATOM 1734 C CA . LEU A 1 218 ? -3.145 3.161 -4.777 1.00 81.38 218 LEU A CA 1
ATOM 1735 C C . LEU A 1 218 ? -4.349 3.106 -5.728 1.00 81.38 218 LEU A C 1
ATOM 1737 O O . LEU A 1 218 ? -5.287 2.338 -5.503 1.00 81.38 218 LEU A O 1
ATOM 1741 N N . LEU A 1 219 ? -4.294 3.904 -6.793 1.00 81.12 219 LEU A N 1
ATOM 1742 C CA . LEU A 1 219 ? -5.355 4.030 -7.794 1.00 81.12 219 LEU A CA 1
ATOM 1743 C C . LEU A 1 219 ? -5.089 3.214 -9.068 1.00 81.12 219 LEU A C 1
ATOM 1745 O O . LEU A 1 219 ? -5.991 3.090 -9.898 1.00 81.12 219 LEU A O 1
ATOM 1749 N N . ASN A 1 220 ? -3.888 2.645 -9.228 1.00 84.56 220 ASN A N 1
ATOM 1750 C CA . ASN A 1 220 ? -3.542 1.786 -10.363 1.00 84.56 220 ASN A CA 1
ATOM 1751 C C . ASN A 1 220 ? -4.518 0.612 -10.504 1.00 84.56 220 ASN A C 1
ATOM 1753 O O . ASN A 1 220 ? -4.962 0.015 -9.520 1.00 84.56 220 ASN A O 1
ATOM 1757 N N . ARG A 1 221 ? -4.829 0.257 -11.753 1.00 82.19 221 ARG A N 1
ATOM 1758 C CA . ARG A 1 221 ? -5.675 -0.889 -12.099 1.00 82.19 221 ARG A CA 1
ATOM 1759 C C . ARG A 1 221 ? -5.092 -1.637 -13.287 1.00 82.19 221 ARG A C 1
ATOM 1761 O O . ARG A 1 221 ? -4.560 -1.029 -14.210 1.00 82.19 221 ARG A O 1
ATOM 1768 N N . GLY A 1 222 ? -5.278 -2.954 -13.278 1.00 80.31 222 GLY A N 1
ATOM 1769 C CA . GLY A 1 222 ? -4.739 -3.836 -14.305 1.00 80.31 222 GLY A CA 1
ATOM 1770 C C . GLY A 1 222 ? -3.224 -3.994 -14.198 1.00 80.31 222 GLY A C 1
ATOM 1771 O O . GLY A 1 222 ? -2.615 -3.660 -13.187 1.00 80.31 222 GLY A O 1
ATOM 1772 N N . SER A 1 223 ? -2.638 -4.546 -15.253 1.00 86.00 223 SER A N 1
ATOM 1773 C CA . SER A 1 223 ? -1.213 -4.879 -15.342 1.00 86.00 223 SER A CA 1
ATOM 1774 C C . SER A 1 223 ? -0.626 -4.468 -16.693 1.00 86.00 223 SER A C 1
ATOM 1776 O O . SER A 1 223 ? 0.311 -5.093 -17.185 1.00 86.00 223 SER A O 1
ATOM 1778 N N . GLN A 1 224 ? -1.236 -3.477 -17.353 1.00 91.50 224 GLN A N 1
ATOM 1779 C CA . GLN A 1 224 ? -0.712 -2.953 -18.609 1.00 91.50 224 GLN A CA 1
ATOM 1780 C C . GLN A 1 224 ? 0.593 -2.202 -18.309 1.00 91.50 224 GLN A C 1
ATOM 1782 O O . GLN A 1 224 ? 0.544 -1.237 -17.547 1.00 91.50 224 GLN A O 1
ATOM 1787 N N . PRO A 1 225 ? 1.740 -2.612 -18.880 1.00 91.06 225 PRO A N 1
ATOM 1788 C CA . PRO A 1 225 ? 3.020 -1.986 -18.577 1.00 91.06 225 PRO A CA 1
ATOM 1789 C C . PRO A 1 225 ? 3.025 -0.501 -18.939 1.00 91.06 225 PRO A C 1
ATOM 1791 O O . PRO A 1 225 ? 2.594 -0.125 -20.031 1.00 91.06 225 PRO A O 1
ATOM 1794 N N . THR A 1 226 ? 3.544 0.329 -18.038 1.00 93.62 226 THR A N 1
ATOM 1795 C CA . THR A 1 226 ? 3.749 1.767 -18.280 1.00 93.62 226 THR A CA 1
ATOM 1796 C C . THR A 1 226 ? 5.169 2.053 -18.767 1.00 93.62 226 THR A C 1
ATOM 1798 O O . THR A 1 226 ? 5.415 3.049 -19.442 1.00 93.62 226 THR A O 1
ATOM 1801 N N . PHE A 1 227 ? 6.084 1.112 -18.530 1.00 93.56 227 PHE A N 1
ATOM 1802 C CA . PHE A 1 227 ? 7.435 1.095 -19.061 1.00 93.56 227 PHE A CA 1
ATOM 1803 C C . PHE A 1 227 ? 7.686 -0.189 -19.852 1.00 93.56 227 PHE A C 1
ATOM 1805 O O . PHE A 1 227 ? 7.357 -1.290 -19.405 1.00 93.56 227 PHE A O 1
ATOM 1812 N N . ARG A 1 228 ? 8.313 -0.051 -21.023 1.00 94.56 228 ARG A N 1
ATOM 1813 C CA . ARG A 1 228 ? 8.682 -1.163 -21.903 1.00 94.56 228 ARG A CA 1
ATOM 1814 C C . ARG A 1 228 ? 10.027 -0.885 -22.560 1.00 94.56 228 ARG A C 1
ATOM 1816 O O . ARG A 1 228 ? 10.220 0.160 -23.178 1.00 94.56 228 ARG A O 1
ATOM 1823 N N . ASN A 1 229 ? 10.934 -1.849 -22.476 1.00 91.50 229 ASN A N 1
ATOM 1824 C CA . ASN A 1 229 ? 12.146 -1.901 -23.284 1.00 91.50 229 ASN A CA 1
ATOM 1825 C C . ASN A 1 229 ? 12.306 -3.299 -23.912 1.00 91.50 229 ASN A C 1
ATOM 1827 O O . ASN A 1 229 ? 11.452 -4.165 -23.748 1.00 91.50 229 ASN A O 1
ATOM 1831 N N . ASN A 1 230 ? 13.408 -3.536 -24.628 1.00 91.31 230 ASN A N 1
ATOM 1832 C CA . ASN A 1 230 ? 13.646 -4.806 -25.332 1.00 91.31 230 ASN A CA 1
ATOM 1833 C C . ASN A 1 230 ? 13.820 -6.029 -24.409 1.00 91.31 230 ASN A C 1
ATOM 1835 O O . ASN A 1 230 ? 13.900 -7.150 -24.900 1.00 91.31 230 ASN A O 1
ATOM 1839 N N . VAL A 1 231 ? 13.951 -5.817 -23.099 1.00 89.00 231 VAL A N 1
ATOM 1840 C CA . VAL A 1 231 ? 14.288 -6.846 -22.105 1.00 89.00 231 VAL A CA 1
ATOM 1841 C C . VAL A 1 231 ? 13.182 -7.011 -21.061 1.00 89.00 231 VAL A C 1
ATOM 1843 O O . VAL A 1 231 ? 13.029 -8.096 -20.507 1.00 89.00 231 VAL A O 1
ATOM 1846 N N . ARG A 1 232 ? 12.428 -5.949 -20.762 1.00 88.38 232 ARG A N 1
ATOM 1847 C CA . ARG A 1 232 ? 11.516 -5.894 -19.622 1.00 88.38 232 ARG A CA 1
ATOM 1848 C C . ARG A 1 232 ? 10.338 -4.956 -19.874 1.00 88.38 232 ARG A C 1
ATOM 1850 O O . ARG A 1 232 ? 10.494 -3.889 -20.471 1.00 88.38 232 ARG A O 1
ATOM 1857 N N . GLU A 1 233 ? 9.184 -5.340 -19.342 1.00 94.81 233 GLU A N 1
ATOM 1858 C CA . GLU A 1 233 ? 7.976 -4.521 -19.296 1.00 94.81 233 GLU A CA 1
ATOM 1859 C C . GLU A 1 233 ? 7.435 -4.524 -17.871 1.00 94.81 233 GLU A C 1
ATOM 1861 O O . GLU A 1 233 ? 7.252 -5.593 -17.296 1.00 94.81 233 GLU A O 1
ATOM 1866 N N . GLU A 1 234 ? 7.207 -3.350 -17.290 1.00 94.19 234 GLU A N 1
ATOM 1867 C CA . GLU A 1 234 ? 6.687 -3.234 -15.928 1.00 94.19 234 GLU A CA 1
ATOM 1868 C C . GLU A 1 234 ? 5.762 -2.031 -15.784 1.00 94.19 234 GLU A C 1
ATOM 1870 O O . GLU A 1 234 ? 5.827 -1.061 -16.544 1.00 94.19 234 GLU A O 1
ATOM 1875 N N . VAL A 1 235 ? 4.920 -2.080 -14.756 1.00 94.81 235 VAL A N 1
ATOM 1876 C CA . VAL A 1 235 ? 4.235 -0.893 -14.244 1.00 94.81 235 VAL A CA 1
ATOM 1877 C C . VAL A 1 235 ? 5.157 -0.212 -13.239 1.00 94.81 235 VAL A C 1
ATOM 1879 O O . VAL A 1 235 ? 5.437 -0.792 -12.191 1.00 94.81 235 VAL A O 1
ATOM 1882 N N . ILE A 1 236 ? 5.649 0.983 -13.570 1.00 95.38 236 ILE A N 1
ATOM 1883 C CA . ILE A 1 236 ? 6.480 1.809 -12.670 1.00 95.38 236 ILE A CA 1
ATOM 1884 C C . ILE A 1 236 ? 5.859 3.165 -12.358 1.00 95.38 236 ILE A C 1
ATOM 1886 O O . ILE A 1 236 ? 6.257 3.807 -11.384 1.00 95.38 236 ILE A O 1
ATOM 1890 N N . ASP A 1 237 ? 4.862 3.569 -13.138 1.00 97.19 237 ASP A N 1
ATOM 1891 C CA . ASP A 1 237 ? 4.087 4.772 -12.891 1.00 97.19 237 ASP A CA 1
ATOM 1892 C C . ASP A 1 237 ? 2.917 4.423 -11.975 1.00 97.19 237 ASP A C 1
ATOM 1894 O O . ASP A 1 237 ? 2.052 3.612 -12.318 1.00 97.19 237 ASP A O 1
ATOM 1898 N N . ILE A 1 238 ? 2.896 5.025 -10.790 1.00 92.38 238 ILE A N 1
ATOM 1899 C CA . ILE A 1 238 ? 1.858 4.813 -9.785 1.00 92.38 238 ILE A CA 1
ATOM 1900 C C . ILE A 1 238 ? 1.073 6.095 -9.528 1.00 92.38 238 ILE A C 1
ATOM 1902 O O . ILE A 1 238 ? 1.607 7.202 -9.589 1.00 92.38 238 ILE A O 1
ATOM 1906 N N . THR A 1 239 ? -0.210 5.936 -9.226 1.00 88.88 239 THR A N 1
ATOM 1907 C CA . THR A 1 239 ? -1.103 7.011 -8.794 1.00 88.88 239 THR A CA 1
ATOM 1908 C C . THR A 1 239 ? -1.599 6.708 -7.383 1.00 88.88 239 THR A C 1
ATOM 1910 O O . THR A 1 239 ? -2.067 5.594 -7.133 1.00 88.88 239 THR A O 1
ATOM 1913 N N . LEU A 1 240 ? -1.469 7.675 -6.471 1.00 87.25 240 LEU A N 1
ATOM 1914 C CA . LEU A 1 240 ? -1.705 7.538 -5.026 1.00 87.25 240 LEU A CA 1
ATOM 1915 C C . LEU A 1 240 ? -2.682 8.574 -4.464 1.00 87.25 240 LEU A C 1
ATOM 1917 O O . LEU A 1 240 ? -2.723 9.688 -5.043 1.00 87.25 240 LEU A O 1
#

InterPro domains:
  IPR005135 Endonuclease/exonuclease/phosphatase [PF14529] (152-240)
  IPR036691 Endonuclease/exonuclease/phosphatase superfamily [G3DSA:3.60.10.10] (123-240)
  IPR036691 Endonuclease/exonuclease/phosphatase superfamily [SSF56219] (145-240)

Sequence (240 aa):
MTQEWHIEMEGKLEELWGSTPEGQALPSFEGTRLIDGSLEAVDADQLMKRKKVMVWMTGPIKIDARTLFERLERVDPGLRITLWRPYDKVTTPSGTRFFIGVDEASVGTIAGPGFRSSIGLHKAIFSFLNQANQGPRQRLRHLENPRRQTSSTYLPYDAPNPPPNRELEDLVNFCKTKSWDLLVGCDSNSYHSVWGSSDVNPRGESLLEYLLTTELQLLNRGSQPTFRNNVREEVIDITL

Foldseek 3Di:
DDDDDDDDDPDPPPPPDDDDPPDDDDPDDQQWDQDPNDTDGHPPVPGFQWFKKKKKKFAFDPDDPLVVVVLQCVVVVQFPCVPKDWLDWDGDRGTIITIMTGGPSNVCQCPDPPRDQDDDPMGIDIDGQDDDDDPPVVVPPCPVDAAADEEEEEADLPDPDADDDPVVVVVQVVCVVVVHHYKYWYQQNFADVSQQFPDGDPSNVVHVVVVSNGPDDWPHDYNQFPDDDPPDGTNRITMD

pLDDT: mean 71.03, std 21.19, range [24.25, 97.19]

Secondary structure (DSSP, 8-state):
-PPP------SSSSSSS--PPTTPPPP--TTEEEETTEEEEPPGGGS--EEEEEEEEES---S-HHHHHHHHHHH-TT--GGG-EEEEEEE-SSEEEEEEEEEHHHHHHHTSTT---EETTEEEEEEES------TTSTTSSTT---EEEEEEE--TT-SSPSSPHHHHHHHHHHHHHT-EEEEEEE-----GGGT-SS--HHHHHHHHHHHHSS------S---SEE-SS-EE--EEE-

Mean predicted aligned error: 17.59 Å

Nearest PDB structures (foldseek):
  2cpx-assembly1_A  TM=4.270E-01  e=4.255E-01  Homo sapiens
  4hh1-assembly1_A  TM=5.338E-01  e=1.298E+00  Cereibacter sphaeroides
  1yrx-assembly1_B  TM=3.636E-01  e=2.567E+00  Cereibacter sphaeroides 2.4.1
  5m2a-assembly1_A  TM=3.360E-01  e=6.112E+00  Beggiatoa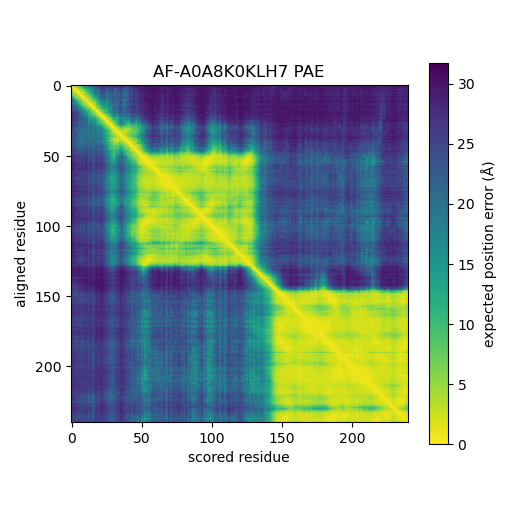 sp. PS

Organism: Ladona fulva (NCBI:txid123851)

Solvent-accessible surface area (backbone atoms only — not comparable to full-atom values): 14639 Å² total; per-residue (Å²): 141,82,84,82,85,83,84,87,85,85,85,70,75,72,82,80,51,78,84,74,68,92,85,69,80,74,80,84,50,93,52,47,45,79,54,97,90,39,82,40,78,50,55,78,89,75,44,84,67,56,46,50,30,38,33,40,30,57,34,67,68,90,69,56,70,65,69,51,45,56,55,47,25,73,76,38,75,71,42,58,60,90,67,42,42,80,74,48,76,52,74,44,89,74,22,21,40,34,36,31,30,34,38,66,66,35,50,54,43,66,74,36,100,78,54,72,50,59,61,91,94,30,46,49,44,80,44,72,51,78,83,77,92,73,67,88,80,66,71,77,76,48,83,86,67,72,54,70,46,78,48,81,45,78,41,64,74,84,48,95,61,66,42,71,52,68,69,60,52,53,49,54,52,49,30,59,77,67,71,31,53,67,42,36,43,28,44,47,64,26,27,28,58,89,54,20,11,89,49,73,40,75,40,20,51,40,33,50,58,51,45,60,76,50,91,65,51,79,67,54,75,67,56,74,57,72,41,75,58,101,86,52,63,31,19,28,67,44,36,50